Protein AF-0000000085184090 (afdb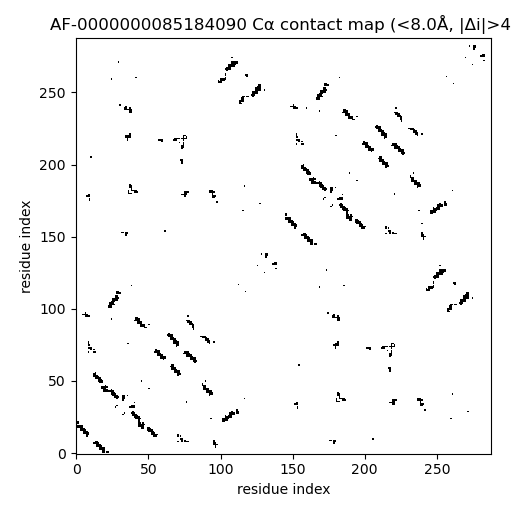_homodimer)

Radius of gyration: 18.6 Å; Cα contacts (8 Å, |Δi|>4): 751; chains: 2; bounding box: 69×52×42 Å

Foldseek 3Di:
DQDKFWFAFPVRQKIKIFGFPDLAWEWEQDPVQCVLQVAIQIWTKGDFPGIDMGGQKDWDCPDPFKIWIAHPPPSHTAWIATPPPVDRITTGRPVRGDDSVHYHDYYPPPVNHDPVRPPDDDDDDDDPCRVCVVVPNHPPPVPD/DQDKFWFAFPVRQKIKIFGFPDLAWEWEQDPVQCVLQVAIQIWTKGDFPGIDMGGQKDWDCPDPFKIWIAHPPPSHTAWIATPPPVDRIITGRPVRGDDSVHYHDYYPPPVNHDPVRPPDDDDDDDDPCRVCVVVPNHPPPVPD

Structure (mmCIF, N/CA/C/O backbone):
data_AF-0000000085184090-model_v1
#
loop_
_entity.id
_entity.type
_entity.pdbx_description
1 polymer 'GFA family protein'
#
loop_
_atom_site.group_PDB
_atom_site.id
_atom_site.type_symbol
_atom_site.label_atom_id
_atom_site.label_alt_id
_atom_site.label_comp_id
_atom_site.label_asym_id
_atom_site.label_entity_id
_atom_site.label_seq_id
_atom_site.pdbx_PDB_ins_code
_atom_site.Cartn_x
_atom_site.Cartn_y
_atom_site.Cartn_z
_atom_site.occupancy
_atom_site.B_iso_or_equiv
_atom_site.auth_seq_id
_atom_site.auth_comp_id
_atom_site.auth_asym_id
_atom_site.auth_atom_id
_atom_site.pdbx_PDB_model_num
ATOM 1 N N . MET A 1 1 ? -14.656 -24.453 -3.996 1 52.81 1 MET A N 1
ATOM 2 C CA . MET A 1 1 ? -13.914 -23.719 -5.012 1 52.81 1 MET A CA 1
ATOM 3 C C . MET A 1 1 ? -14.078 -22.219 -4.824 1 52.81 1 MET A C 1
ATOM 5 O O . MET A 1 1 ? -15.172 -21.734 -4.52 1 52.81 1 MET A O 1
ATOM 9 N N . THR A 1 2 ? -12.992 -21.469 -4.535 1 69.31 2 THR A N 1
ATOM 10 C CA . THR A 1 2 ? -13.18 -20.047 -4.301 1 69.31 2 THR A CA 1
ATOM 11 C C . THR A 1 2 ? -13.695 -19.344 -5.559 1 69.31 2 THR A C 1
ATOM 13 O O . THR A 1 2 ? -13.203 -19.609 -6.66 1 69.31 2 THR A O 1
ATOM 16 N N . GLY A 1 3 ? -14.859 -18.75 -5.551 1 88.75 3 GLY A N 1
ATOM 17 C CA . GLY A 1 3 ? -15.445 -18.047 -6.68 1 88.75 3 GLY A CA 1
ATOM 18 C C . GLY A 1 3 ? -14.562 -16.922 -7.199 1 88.75 3 GLY A C 1
ATOM 19 O O . GLY A 1 3 ? -13.586 -16.547 -6.547 1 88.75 3 GLY A O 1
ATOM 20 N N . ALA A 1 4 ? -14.891 -16.562 -8.406 1 96.69 4 ALA A N 1
ATOM 21 C CA . ALA A 1 4 ? -14.148 -15.469 -9.047 1 96.69 4 ALA A CA 1
ATOM 22 C C . ALA A 1 4 ? -14.25 -14.188 -8.227 1 96.69 4 ALA A C 1
ATOM 24 O O . ALA A 1 4 ? -15.273 -13.93 -7.594 1 96.69 4 ALA A O 1
ATOM 25 N N . LEU A 1 5 ? -13.18 -13.469 -8.164 1 98.31 5 LEU A N 1
ATOM 26 C CA . LEU A 1 5 ? -13.133 -12.141 -7.562 1 98.31 5 LEU A CA 1
ATOM 27 C C . LEU A 1 5 ? -13.148 -11.055 -8.641 1 98.31 5 LEU A C 1
ATOM 29 O O . LEU A 1 5 ? -12.516 -11.203 -9.688 1 98.31 5 LEU A O 1
ATOM 33 N N . ASN A 1 6 ? -13.875 -10.023 -8.398 1 98.62 6 ASN A N 1
ATOM 34 C CA . ASN A 1 6 ? -13.891 -8.812 -9.203 1 98.62 6 ASN A CA 1
ATOM 35 C C . ASN A 1 6 ? -13.406 -7.602 -8.414 1 98.62 6 ASN A C 1
ATOM 37 O O . ASN A 1 6 ? -13.844 -7.383 -7.281 1 98.62 6 ASN A O 1
ATOM 41 N N . GLY A 1 7 ? -12.477 -6.926 -8.977 1 98.75 7 GLY A N 1
ATOM 42 C CA . GLY A 1 7 ? -11.914 -5.766 -8.297 1 98.75 7 GLY A CA 1
ATOM 43 C C . GLY A 1 7 ? -11.602 -4.617 -9.242 1 98.75 7 GLY A C 1
ATOM 44 O O . GLY A 1 7 ? -11.898 -4.691 -10.438 1 98.75 7 GLY A O 1
ATOM 45 N N . GLN A 1 8 ? -11.148 -3.51 -8.703 1 98.88 8 GLN A N 1
ATOM 46 C CA . GLN A 1 8 ? -10.781 -2.332 -9.484 1 98.88 8 GLN A CA 1
ATOM 47 C C . GLN A 1 8 ? -9.758 -1.479 -8.734 1 98.88 8 GLN A C 1
ATOM 49 O O . GLN A 1 8 ? -9.656 -1.56 -7.508 1 98.88 8 GLN A O 1
ATOM 54 N N . CYS A 1 9 ? -9.031 -0.656 -9.523 1 98.88 9 CYS A N 1
ATOM 55 C CA . CYS A 1 9 ? -8.117 0.304 -8.914 1 98.88 9 CYS A CA 1
ATOM 56 C C . CYS A 1 9 ? -8.883 1.444 -8.258 1 98.88 9 CYS A C 1
ATOM 58 O O . CYS A 1 9 ? -10.109 1.443 -8.234 1 98.88 9 CYS A O 1
ATOM 60 N N . MET A 1 10 ? -8.195 2.375 -7.676 1 98.75 10 MET A N 1
ATOM 61 C CA . MET A 1 10 ? -8.812 3.439 -6.891 1 98.75 10 MET A CA 1
ATOM 62 C C . MET A 1 10 ? -9.68 4.332 -7.777 1 98.75 10 MET A C 1
ATOM 64 O O . MET A 1 10 ? -10.805 4.676 -7.406 1 98.75 10 MET A O 1
ATOM 68 N N . CYS A 1 11 ? -9.203 4.684 -8.938 1 98.62 11 CYS A N 1
ATOM 69 C CA . CYS A 1 11 ? -9.906 5.633 -9.789 1 98.62 11 CYS A CA 1
ATOM 70 C C . CYS A 1 11 ? -10.945 4.918 -10.656 1 98.62 11 CYS A C 1
ATOM 72 O O . CYS A 1 11 ? -11.758 5.566 -11.312 1 98.62 11 CYS A O 1
ATOM 74 N N . GLY A 1 12 ? -10.867 3.658 -10.711 1 98.69 12 GLY A N 1
ATOM 75 C CA . GLY A 1 12 ? -11.852 2.881 -11.445 1 98.69 12 GLY A CA 1
ATOM 76 C C . GLY A 1 12 ? -11.453 2.621 -12.891 1 98.69 12 GLY A C 1
ATOM 77 O O . GLY A 1 12 ? -12.125 1.865 -13.594 1 98.69 12 GLY A O 1
ATOM 78 N N . ALA A 1 13 ? -10.383 3.127 -13.383 1 98.81 13 ALA A N 1
ATOM 79 C CA . ALA A 1 13 ? -9.984 3.01 -14.781 1 98.81 13 ALA A CA 1
ATOM 80 C C . ALA A 1 13 ? -9.531 1.588 -15.109 1 98.81 13 ALA A C 1
ATOM 82 O O . ALA A 1 13 ? -9.641 1.143 -16.25 1 98.81 13 ALA A O 1
ATOM 83 N N . VAL A 1 14 ? -9 0.866 -14.148 1 98.94 14 VAL A N 1
ATOM 84 C CA . VAL A 1 14 ? -8.602 -0.523 -14.344 1 98.94 14 VAL A CA 1
ATOM 85 C C . VAL A 1 14 ? -9.539 -1.445 -13.562 1 98.94 14 VAL A C 1
ATOM 87 O O . VAL A 1 14 ? -9.781 -1.236 -12.375 1 98.94 14 VAL A O 1
ATOM 90 N N . THR A 1 15 ? -10.062 -2.396 -14.219 1 98.88 15 THR A N 1
ATOM 91 C CA . THR A 1 15 ? -10.82 -3.475 -13.594 1 98.88 15 THR A CA 1
ATOM 92 C C . THR A 1 15 ? -10.078 -4.801 -13.727 1 98.88 15 THR A C 1
ATOM 94 O O . THR A 1 15 ? -9.359 -5.023 -14.703 1 98.88 15 THR A O 1
ATOM 97 N N . VAL A 1 16 ? -10.242 -5.672 -12.695 1 98.88 16 VAL A N 1
ATOM 98 C CA . VAL A 1 16 ? -9.562 -6.965 -12.672 1 98.88 16 VAL A CA 1
ATOM 99 C C . VAL A 1 16 ? -10.547 -8.062 -12.281 1 98.88 16 VAL A C 1
ATOM 101 O O . VAL A 1 16 ? -11.383 -7.863 -11.398 1 98.88 16 VAL A O 1
ATOM 104 N N . THR A 1 17 ? -10.406 -9.18 -12.906 1 98.81 17 THR A N 1
ATOM 105 C CA . THR A 1 17 ? -11.094 -10.406 -12.508 1 98.81 17 THR A CA 1
ATOM 106 C C . THR A 1 17 ? -10.117 -11.57 -12.414 1 98.81 17 THR A C 1
ATOM 108 O O . THR A 1 17 ? -9.211 -11.695 -13.234 1 98.81 17 THR A O 1
ATOM 111 N N . MET A 1 18 ? -10.398 -12.43 -11.406 1 98.75 18 MET A N 1
ATOM 112 C CA . MET A 1 18 ? -9.539 -13.602 -11.258 1 98.75 18 MET A CA 1
ATOM 113 C C . MET A 1 18 ? -10.211 -14.656 -10.391 1 98.75 18 MET A C 1
ATOM 115 O O . MET A 1 18 ? -11.172 -14.359 -9.672 1 98.75 18 MET A O 1
ATOM 119 N N . VAL A 1 19 ? -9.688 -15.883 -10.531 1 98.69 19 VAL A N 1
ATOM 120 C CA . VAL A 1 19 ? -9.945 -16.922 -9.547 1 98.69 19 VAL A CA 1
ATOM 121 C C . VAL A 1 19 ? -8.734 -17.094 -8.633 1 98.69 19 VAL A C 1
ATOM 123 O O . VAL A 1 19 ? -7.609 -17.266 -9.109 1 98.69 19 VAL A O 1
ATOM 126 N N . PRO A 1 20 ? -9 -16.938 -7.316 1 98.62 20 PRO A N 1
ATOM 127 C CA . PRO A 1 20 ? -7.863 -17.156 -6.422 1 98.62 20 PRO A CA 1
ATOM 128 C C . PRO A 1 20 ? -7.344 -18.594 -6.473 1 98.62 20 PRO A C 1
ATOM 130 O O . PRO A 1 20 ? -8.133 -19.547 -6.559 1 98.62 20 PRO A O 1
ATOM 133 N N . ALA A 1 21 ? -5.996 -18.797 -6.477 1 98.38 21 ALA A N 1
ATOM 134 C CA . ALA A 1 21 ? -5.418 -20.125 -6.383 1 98.38 21 ALA A CA 1
ATOM 135 C C . ALA A 1 21 ? -5.793 -20.797 -5.062 1 98.38 21 ALA A C 1
ATOM 137 O O . ALA A 1 21 ? -6.07 -22 -5.02 1 98.38 21 ALA A O 1
ATOM 138 N N . LYS A 1 22 ? -5.75 -20.094 -3.979 1 97.81 22 LYS A N 1
ATOM 139 C CA . LYS A 1 22 ? -6.184 -20.438 -2.629 1 97.81 22 LYS A CA 1
ATOM 140 C C . LYS A 1 22 ? -6.863 -19.266 -1.943 1 97.81 22 LYS A C 1
ATOM 142 O O . LYS A 1 22 ? -6.598 -18.109 -2.281 1 97.81 22 LYS A O 1
ATOM 147 N N . PRO A 1 23 ? -7.754 -19.484 -1.021 1 97.5 23 PRO A N 1
ATOM 148 C CA . PRO A 1 23 ? -8.391 -18.406 -0.273 1 97.5 23 PRO A CA 1
ATOM 149 C C . PRO A 1 23 ? -7.512 -17.859 0.845 1 97.5 23 PRO A C 1
ATOM 151 O O . PRO A 1 23 ? -7.828 -18.016 2.025 1 97.5 23 PRO A O 1
ATOM 154 N N . GLU A 1 24 ? -6.43 -17.188 0.494 1 97.56 24 GLU A N 1
ATOM 155 C CA . GLU A 1 24 ? -5.465 -16.703 1.475 1 97.56 24 GLU A CA 1
ATOM 156 C C . GLU A 1 24 ? -4.805 -15.414 1 1 97.56 24 GLU A C 1
ATOM 158 O O . GLU A 1 24 ? -4.777 -15.125 -0.199 1 97.56 24 GLU A O 1
ATOM 163 N N . ILE A 1 25 ? -4.324 -14.695 1.957 1 98.38 25 ILE A N 1
ATOM 164 C CA . ILE A 1 25 ? -3.533 -13.492 1.736 1 98.38 25 ILE A CA 1
ATOM 165 C C . ILE A 1 25 ? -2.102 -13.719 2.219 1 98.38 25 ILE A C 1
ATOM 167 O O . ILE A 1 25 ? -1.881 -14.383 3.234 1 98.38 25 ILE A O 1
ATOM 171 N N . HIS A 1 26 ? -1.169 -13.242 1.461 1 98.62 26 HIS A N 1
ATOM 172 C CA . HIS A 1 26 ? 0.237 -13.195 1.844 1 98.62 26 HIS A CA 1
ATOM 173 C C . HIS A 1 26 ? 0.729 -11.75 1.944 1 98.62 26 HIS A C 1
ATOM 175 O O . HIS A 1 26 ? 0.163 -10.852 1.317 1 98.62 26 HIS A O 1
ATOM 181 N N . ALA A 1 27 ? 1.78 -11.57 2.779 1 98.75 27 ALA A N 1
ATOM 182 C CA . ALA A 1 27 ? 2.383 -10.25 2.902 1 98.75 27 ALA A CA 1
ATOM 183 C C . ALA A 1 27 ? 3.896 -10.312 2.721 1 98.75 27 ALA A C 1
ATOM 185 O O . ALA A 1 27 ? 4.551 -11.219 3.244 1 98.75 27 ALA A O 1
ATOM 186 N N . CYS A 1 28 ? 4.418 -9.445 2.016 1 98.75 28 CYS A N 1
ATOM 187 C CA . CYS A 1 28 ? 5.859 -9.289 1.863 1 98.75 28 CYS A CA 1
ATOM 188 C C . CYS A 1 28 ? 6.324 -7.949 2.428 1 98.75 28 CYS A C 1
ATOM 190 O O . CYS A 1 28 ? 5.801 -6.898 2.051 1 98.75 28 CYS A O 1
ATOM 192 N N . HIS A 1 29 ? 7.332 -7.902 3.273 1 98.62 29 HIS A N 1
ATOM 193 C CA . HIS A 1 29 ? 7.801 -6.703 3.961 1 98.62 29 HIS A CA 1
ATOM 194 C C . HIS A 1 29 ? 9.148 -6.25 3.418 1 98.62 29 HIS A C 1
ATOM 196 O O . HIS A 1 29 ? 9.812 -5.402 4.02 1 98.62 29 HIS A O 1
ATOM 202 N N . CYS A 1 30 ? 9.633 -6.75 2.324 1 98.31 30 CYS A N 1
ATOM 203 C CA . CYS A 1 30 ? 10.93 -6.32 1.807 1 98.31 30 CYS A CA 1
ATOM 204 C C . CYS A 1 30 ? 10.898 -4.844 1.426 1 98.31 30 CYS A C 1
ATOM 206 O O . CYS A 1 30 ? 9.828 -4.254 1.302 1 98.31 30 CYS A O 1
ATOM 208 N N . SER A 1 31 ? 12.031 -4.262 1.239 1 97.56 31 SER A N 1
ATOM 209 C CA . SER A 1 31 ? 12.125 -2.826 0.996 1 97.56 31 SER A CA 1
ATOM 210 C C . SER A 1 31 ? 11.453 -2.445 -0.319 1 97.56 31 SER A C 1
ATOM 212 O O . SER A 1 31 ? 10.836 -1.381 -0.423 1 97.56 31 SER A O 1
ATOM 214 N N . MET A 1 32 ? 11.562 -3.24 -1.329 1 98.19 32 MET A N 1
ATOM 215 C CA . MET A 1 32 ? 10.953 -2.934 -2.619 1 98.19 32 MET A CA 1
ATOM 216 C C . MET A 1 32 ? 9.43 -2.881 -2.502 1 98.19 32 MET A C 1
ATOM 218 O O . MET A 1 32 ? 8.797 -1.945 -2.996 1 98.19 32 MET A O 1
ATOM 222 N N . CYS A 1 33 ? 8.867 -3.844 -1.801 1 98.69 33 CYS A N 1
ATOM 223 C CA . CYS A 1 33 ? 7.414 -3.877 -1.644 1 98.69 33 CYS A CA 1
ATOM 224 C C . CYS A 1 33 ? 6.934 -2.721 -0.776 1 98.69 33 CYS A C 1
ATOM 226 O O . CYS A 1 33 ? 5.871 -2.15 -1.029 1 98.69 33 CYS A O 1
ATOM 228 N N . ARG A 1 34 ? 7.723 -2.404 0.238 1 98.56 34 ARG A N 1
ATOM 229 C CA . ARG A 1 34 ? 7.344 -1.272 1.08 1 98.56 34 ARG A CA 1
ATOM 230 C C . ARG A 1 34 ? 7.32 0.024 0.278 1 98.56 34 ARG A C 1
ATOM 232 O O . ARG A 1 34 ? 6.383 0.815 0.392 1 98.56 34 ARG A O 1
ATOM 239 N N . ARG A 1 35 ? 8.297 0.194 -0.568 1 98.69 35 A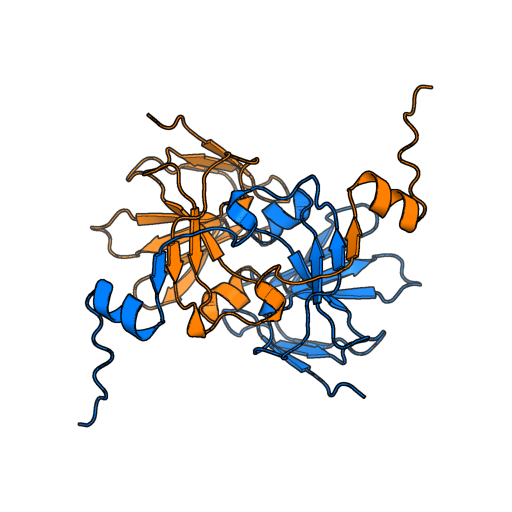RG A N 1
ATOM 240 C CA . ARG A 1 35 ? 8.336 1.405 -1.38 1 98.69 35 ARG A CA 1
ATOM 241 C C . ARG A 1 35 ? 7.25 1.384 -2.449 1 98.69 35 ARG A C 1
ATOM 243 O O . ARG A 1 35 ? 6.664 2.42 -2.768 1 98.69 35 ARG A O 1
ATOM 250 N N . TRP A 1 36 ? 6.934 0.247 -2.984 1 98.81 36 TRP A N 1
ATOM 251 C CA . TRP A 1 36 ? 5.977 0.105 -4.078 1 98.81 36 TRP A CA 1
ATOM 252 C C . TRP A 1 36 ? 4.551 0.331 -3.584 1 98.81 36 TRP A C 1
ATOM 254 O O . TRP A 1 36 ? 3.736 0.942 -4.277 1 98.81 36 TRP A O 1
ATOM 264 N N . THR A 1 37 ? 4.254 -0.1 -2.355 1 98.75 37 THR A N 1
ATOM 265 C CA . THR A 1 37 ? 2.861 -0.088 -1.917 1 98.75 37 THR A CA 1
ATOM 266 C C . THR A 1 37 ? 2.678 0.858 -0.734 1 98.75 37 THR A C 1
ATOM 268 O O . THR A 1 37 ? 1.551 1.095 -0.292 1 98.75 37 THR A O 1
ATOM 271 N N . GLY A 1 38 ? 3.773 1.38 -0.218 1 98.25 38 GLY A N 1
ATOM 272 C CA . GLY A 1 38 ? 3.697 2.303 0.902 1 98.25 38 GLY A CA 1
ATOM 273 C C . GLY A 1 38 ? 3.76 1.612 2.252 1 98.25 38 GLY A C 1
ATOM 274 O O . GLY A 1 38 ? 3.91 2.268 3.285 1 98.25 38 GLY A O 1
ATOM 275 N N . SER A 1 39 ? 3.65 0.387 2.271 1 97.5 39 SER A N 1
ATOM 276 C CA . SER A 1 39 ? 3.748 -0.465 3.451 1 97.5 39 SER A CA 1
ATOM 277 C C . SER A 1 39 ? 4.18 -1.879 3.078 1 97.5 39 SER A C 1
ATOM 279 O O . SER A 1 39 ? 5.234 -2.07 2.467 1 97.5 39 SER A O 1
ATOM 281 N N . ALA A 1 40 ? 3.445 -2.932 3.367 1 98.06 40 ALA A N 1
ATOM 282 C CA . ALA A 1 40 ? 3.676 -4.293 2.885 1 98.06 40 ALA A CA 1
ATOM 283 C C . ALA A 1 40 ? 2.807 -4.598 1.668 1 98.06 40 ALA A C 1
ATOM 285 O O . ALA A 1 40 ? 1.743 -3.998 1.491 1 98.06 40 ALA A O 1
ATOM 286 N N . PHE A 1 41 ? 3.379 -5.445 0.834 1 98.81 41 PHE A N 1
ATOM 287 C CA . PHE A 1 41 ? 2.551 -5.914 -0.271 1 98.81 41 PHE A CA 1
ATOM 288 C C . PHE A 1 41 ? 1.666 -7.074 0.169 1 98.81 41 PHE A C 1
ATOM 290 O O . PHE A 1 41 ? 2.152 -8.188 0.382 1 98.81 41 PHE A O 1
ATOM 297 N N . LEU A 1 42 ? 0.405 -6.793 0.383 1 98.88 42 LEU A N 1
ATOM 298 C CA . LEU A 1 42 ? -0.604 -7.816 0.641 1 98.88 42 LEU A CA 1
ATOM 299 C C . LEU A 1 42 ? -1.232 -8.305 -0.661 1 98.88 42 LEU A C 1
ATOM 301 O O . LEU A 1 42 ? -1.754 -7.5 -1.439 1 98.88 42 LEU A O 1
ATOM 305 N N . GLU A 1 43 ? -1.201 -9.586 -0.829 1 98.81 43 GLU A N 1
ATOM 306 C CA . GLU A 1 43 ? -1.56 -10.07 -2.158 1 98.81 43 GLU A CA 1
ATOM 307 C C . GLU A 1 43 ? -2.359 -11.367 -2.072 1 98.81 43 GLU A C 1
ATOM 309 O O . GLU A 1 43 ? -2.373 -12.031 -1.032 1 98.81 43 GLU A O 1
ATOM 314 N N . ILE A 1 44 ? -3.104 -11.672 -3.102 1 98.75 44 ILE A N 1
ATOM 315 C CA . ILE A 1 44 ? -3.795 -12.922 -3.381 1 98.75 44 ILE A CA 1
ATOM 316 C C . ILE A 1 44 ? -3.256 -13.531 -4.672 1 98.75 44 ILE A C 1
ATOM 318 O O . ILE A 1 44 ? -3.256 -12.883 -5.723 1 98.75 44 ILE A O 1
ATOM 322 N N . ASP A 1 45 ? -2.811 -14.758 -4.629 1 98.75 45 ASP A N 1
ATOM 323 C CA . ASP A 1 45 ? -2.332 -15.422 -5.836 1 98.75 45 ASP A CA 1
ATOM 324 C C . ASP A 1 45 ? -3.49 -15.781 -6.762 1 98.75 45 ASP A C 1
ATOM 326 O O . ASP A 1 45 ? -4.473 -16.391 -6.328 1 98.75 45 ASP A O 1
ATOM 330 N N . ALA A 1 46 ? -3.334 -15.445 -7.988 1 98.75 46 ALA A N 1
ATOM 331 C CA . ALA A 1 46 ? -4.312 -15.867 -8.984 1 98.75 46 ALA A CA 1
ATOM 332 C C . ALA A 1 46 ? -4.039 -17.297 -9.461 1 98.75 46 ALA A C 1
ATOM 334 O O . ALA A 1 46 ? -2.883 -17.672 -9.648 1 98.75 46 ALA A O 1
ATOM 335 N N . ALA A 1 47 ? -5.109 -17.984 -9.609 1 98.5 47 ALA A N 1
ATOM 336 C CA . ALA A 1 47 ? -4.945 -19.25 -10.336 1 98.5 47 ALA A CA 1
ATOM 337 C C . ALA A 1 47 ? -4.426 -19 -11.75 1 98.5 47 ALA A C 1
ATOM 339 O O . ALA A 1 47 ? -4.859 -18.062 -12.422 1 98.5 47 ALA A O 1
ATOM 340 N N . PRO A 1 48 ? -3.443 -19.891 -12.211 1 98 48 PRO A N 1
ATOM 341 C CA . PRO A 1 48 ? -2.863 -19.656 -13.531 1 98 48 PRO A CA 1
ATOM 342 C C . PRO A 1 48 ? -3.92 -19.547 -14.633 1 98 48 PRO A C 1
ATOM 344 O O . PRO A 1 48 ? -4.855 -20.344 -14.672 1 98 48 PRO A O 1
ATOM 347 N N . GLY A 1 49 ? -3.83 -18.469 -15.438 1 97.31 49 GLY A N 1
ATOM 348 C CA . GLY A 1 49 ? -4.664 -18.312 -16.609 1 97.31 49 GLY A CA 1
ATOM 349 C C . GLY A 1 49 ? -5.98 -17.609 -16.312 1 97.31 49 GLY A C 1
ATOM 350 O O . GLY A 1 49 ? -6.805 -17.422 -17.219 1 97.31 49 GLY A O 1
ATOM 351 N N . THR A 1 50 ? -6.184 -17.125 -15.102 1 98.5 50 THR A N 1
ATOM 352 C CA . THR A 1 50 ? -7.512 -16.641 -14.75 1 98.5 50 THR A CA 1
ATOM 353 C C . THR A 1 50 ? -7.531 -15.125 -14.664 1 98.5 50 THR A C 1
ATOM 355 O O . THR A 1 50 ? -8.594 -14.508 -14.695 1 98.5 50 THR A O 1
ATOM 358 N N . LEU A 1 51 ? -6.414 -14.508 -14.5 1 98.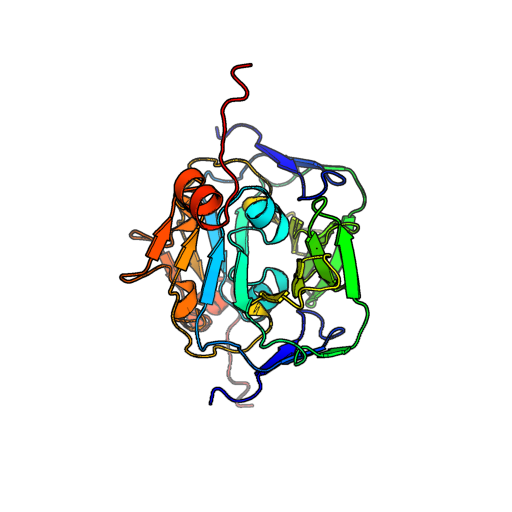69 51 LEU A N 1
ATOM 359 C CA . LEU A 1 51 ? -6.379 -13.062 -14.32 1 98.69 51 LEU A CA 1
ATOM 360 C C . LEU A 1 51 ? -6.707 -12.352 -15.625 1 98.69 51 LEU A C 1
ATOM 362 O O . LEU A 1 51 ? -6.078 -12.609 -16.656 1 98.69 51 LEU A O 1
ATOM 366 N N . LYS A 1 52 ? -7.711 -11.531 -15.57 1 98.69 52 LYS A N 1
ATOM 367 C CA . LYS A 1 52 ? -8.078 -10.609 -16.641 1 98.69 52 LYS A CA 1
ATOM 368 C C . LYS A 1 52 ? -8.125 -9.172 -16.141 1 98.69 52 LYS A C 1
ATOM 370 O O . LYS A 1 52 ? -8.594 -8.906 -15.031 1 98.69 52 LYS A O 1
ATOM 375 N N . ALA A 1 53 ? -7.605 -8.32 -16.969 1 98.75 53 ALA A N 1
ATOM 376 C CA . ALA A 1 53 ? -7.621 -6.902 -16.609 1 98.75 53 ALA A CA 1
ATOM 377 C C . ALA A 1 53 ? -7.961 -6.031 -17.812 1 98.75 53 ALA A C 1
ATOM 379 O O . ALA A 1 53 ? -7.613 -6.367 -18.938 1 98.75 53 ALA A O 1
ATOM 380 N N . ASP A 1 54 ? -8.656 -4.938 -17.547 1 98.81 54 ASP A N 1
ATOM 381 C CA . ASP A 1 54 ? -8.977 -3.93 -18.547 1 98.81 54 ASP A CA 1
ATOM 382 C C . ASP A 1 54 ? -8.641 -2.525 -18.047 1 98.81 54 ASP A C 1
ATOM 384 O O . ASP A 1 54 ? -8.844 -2.217 -16.875 1 98.81 54 ASP A O 1
ATOM 388 N N . GLY A 1 55 ? -8.141 -1.646 -18.984 1 98.81 55 GLY A N 1
ATOM 389 C CA . GLY A 1 55 ? -7.816 -0.271 -18.641 1 98.81 55 GLY A CA 1
ATOM 390 C C . GLY A 1 55 ? -6.352 0.063 -18.844 1 98.81 55 GLY A C 1
ATOM 391 O O . GLY A 1 55 ? -5.613 -0.709 -19.453 1 98.81 55 GLY A O 1
ATOM 392 N N . PRO A 1 56 ? -5.918 1.266 -18.391 1 98.69 56 PRO A N 1
ATOM 393 C CA . PRO A 1 56 ? -4.543 1.736 -18.562 1 98.69 56 PRO A CA 1
ATOM 394 C C . PRO A 1 56 ? -3.57 1.122 -17.562 1 98.69 56 PRO A C 1
ATOM 396 O O . PRO A 1 56 ? -3.205 1.769 -16.578 1 98.69 56 PRO A O 1
ATOM 399 N N . VAL A 1 57 ? -3.051 -0.046 -17.891 1 98.75 57 VAL A N 1
ATOM 400 C CA . VAL A 1 57 ? -2.098 -0.753 -17.047 1 98.75 57 VAL A CA 1
ATOM 401 C C . VAL A 1 57 ? -0.673 -0.368 -17.438 1 98.75 57 VAL A C 1
ATOM 403 O O . VAL A 1 57 ? -0.297 -0.459 -18.609 1 98.75 57 VAL A O 1
ATOM 406 N N . GLY A 1 58 ? 0.048 0.129 -16.438 1 98.12 58 GLY A N 1
ATOM 407 C CA . GLY A 1 58 ? 1.484 0.287 -16.609 1 98.12 58 GLY A CA 1
ATOM 408 C C . GLY A 1 58 ? 2.283 -0.829 -15.953 1 98.12 58 GLY A C 1
ATOM 409 O O . GLY A 1 58 ? 1.871 -1.385 -14.938 1 98.12 58 GLY A O 1
ATOM 410 N N . SER A 1 59 ? 3.395 -1.112 -16.578 1 97.94 59 SER A N 1
ATOM 411 C CA . SER A 1 59 ? 4.266 -2.154 -16.031 1 97.94 59 SER A CA 1
ATOM 412 C C . SER A 1 59 ? 5.691 -1.644 -15.859 1 97.94 59 SER A C 1
ATOM 414 O O . SER A 1 59 ? 6.195 -0.887 -16.688 1 97.94 59 SER A O 1
ATOM 416 N N . PHE A 1 60 ? 6.27 -2.062 -14.781 1 98.5 60 PHE A N 1
ATOM 417 C CA . PHE A 1 60 ? 7.656 -1.735 -14.477 1 98.5 60 PHE A CA 1
ATOM 418 C C . PHE A 1 60 ? 8.453 -2.996 -14.164 1 98.5 60 PHE A C 1
ATOM 420 O O . PHE A 1 60 ? 8.062 -3.787 -13.297 1 98.5 60 PHE A O 1
ATOM 427 N N . LYS A 1 61 ? 9.602 -3.162 -14.914 1 98.25 61 LYS A N 1
ATOM 428 C CA . LYS A 1 61 ? 10.492 -4.285 -14.633 1 98.25 61 LYS A CA 1
ATOM 429 C C . LYS A 1 61 ? 11.305 -4.043 -13.359 1 98.25 61 LYS A C 1
ATOM 431 O O . LYS A 1 61 ? 12.344 -3.391 -13.398 1 98.25 61 LYS A O 1
ATOM 436 N N . SER A 1 62 ? 10.828 -4.586 -12.281 1 97.75 62 SER A N 1
ATOM 437 C CA . SER A 1 62 ? 11.406 -4.293 -10.977 1 97.75 62 SER A CA 1
ATOM 438 C C . SER A 1 62 ? 12.633 -5.164 -10.703 1 97.75 62 SER A C 1
ATOM 440 O O . SER A 1 62 ? 13.414 -4.871 -9.797 1 97.75 62 SER A O 1
ATOM 442 N N . SER A 1 63 ? 12.781 -6.277 -11.383 1 96.31 63 SER A N 1
ATOM 443 C CA . SER A 1 63 ? 13.938 -7.164 -11.328 1 96.31 63 SER A CA 1
ATOM 444 C C . SER A 1 63 ? 14.133 -7.898 -12.656 1 96.31 63 SER A C 1
ATOM 446 O O . SER A 1 63 ? 13.352 -7.711 -13.594 1 96.31 63 SER A O 1
ATOM 448 N N . ASP A 1 64 ? 15.18 -8.742 -12.703 1 95.44 64 ASP A N 1
ATOM 449 C CA . ASP A 1 64 ? 15.422 -9.523 -13.906 1 95.44 64 ASP A CA 1
ATOM 450 C C . ASP A 1 64 ? 14.328 -10.57 -14.109 1 95.44 64 ASP A C 1
ATOM 452 O O . ASP A 1 64 ? 14.125 -11.062 -15.227 1 95.44 64 ASP A O 1
ATOM 456 N N . TRP A 1 65 ? 13.68 -10.867 -13.055 1 96.25 65 TRP A N 1
ATOM 457 C CA . TRP A 1 65 ? 12.781 -12.016 -13.133 1 96.25 65 TRP A CA 1
ATOM 458 C C . TRP A 1 65 ? 11.328 -11.586 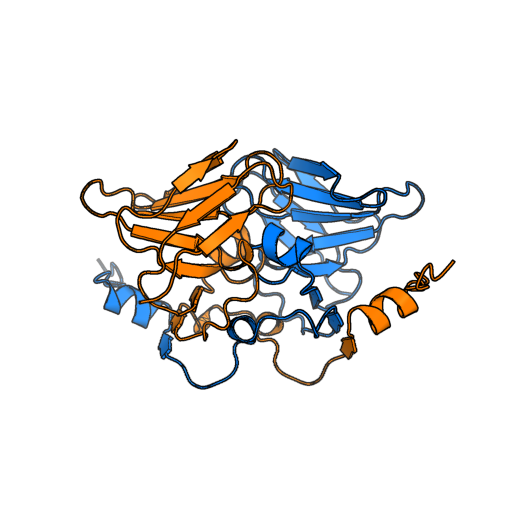-12.992 1 96.25 65 TRP A C 1
ATOM 460 O O . TRP A 1 65 ? 10.414 -12.398 -13.125 1 96.25 65 TRP A O 1
ATOM 470 N N . ALA A 1 66 ? 11.125 -10.25 -12.688 1 98.06 66 ALA A N 1
ATOM 471 C CA . ALA A 1 66 ? 9.742 -9.93 -12.336 1 98.06 66 ALA A CA 1
ATOM 472 C C . ALA A 1 66 ? 9.367 -8.523 -12.812 1 98.06 66 ALA A C 1
ATOM 474 O O . ALA A 1 66 ? 10.242 -7.676 -13.008 1 98.06 66 ALA A O 1
ATOM 475 N N . GLU A 1 67 ? 8.094 -8.344 -12.992 1 98.38 67 GLU A N 1
ATOM 476 C CA . GLU A 1 67 ? 7.469 -7.055 -13.289 1 98.38 67 GLU A CA 1
ATOM 477 C C . GLU A 1 67 ? 6.359 -6.738 -12.289 1 98.38 67 GLU A C 1
ATOM 479 O O . GLU A 1 67 ? 5.758 -7.645 -11.719 1 98.38 67 GLU A O 1
ATOM 484 N N . ARG A 1 68 ? 6.172 -5.492 -12.109 1 98.81 68 ARG A N 1
ATOM 485 C CA . ARG A 1 68 ? 5.094 -4.973 -11.273 1 98.81 68 ARG A CA 1
ATOM 486 C C . ARG A 1 68 ? 4.199 -4.027 -12.062 1 98.81 68 ARG A C 1
ATOM 488 O O . ARG A 1 68 ? 4.688 -3.17 -12.805 1 98.81 68 ARG A O 1
ATOM 495 N N . ALA A 1 69 ? 2.945 -4.242 -11.906 1 98.88 69 ALA A N 1
ATOM 496 C CA . ALA A 1 69 ? 1.972 -3.455 -12.656 1 98.88 69 ALA A CA 1
ATOM 497 C C . ALA A 1 69 ? 1.221 -2.494 -11.742 1 98.88 69 ALA A C 1
ATOM 499 O O . ALA A 1 69 ? 0.94 -2.82 -10.586 1 98.88 69 ALA A O 1
ATOM 500 N N . SER A 1 70 ? 0.914 -1.365 -12.25 1 98.88 70 SER A N 1
ATOM 501 C CA . SER A 1 70 ? 0.117 -0.354 -11.562 1 98.88 70 SER A CA 1
ATOM 502 C C . SER A 1 70 ? -0.833 0.35 -12.523 1 98.88 70 SER A C 1
ATOM 504 O O . SER A 1 70 ? -0.628 0.321 -13.734 1 98.88 70 SER A O 1
ATOM 506 N N . CYS A 1 71 ? -1.887 0.883 -12.008 1 98.88 71 CYS A N 1
ATOM 507 C CA . CYS A 1 71 ? -2.75 1.728 -12.828 1 98.88 71 CYS A CA 1
ATOM 508 C C . CYS A 1 71 ? -1.999 2.959 -13.32 1 98.88 71 CYS A C 1
ATOM 510 O O . CYS A 1 71 ? -1.422 3.699 -12.523 1 98.88 71 CYS A O 1
ATOM 512 N N . GLY A 1 72 ? -2.121 3.178 -14.578 1 98.5 72 GLY A N 1
ATOM 513 C CA . GLY A 1 72 ? -1.417 4.305 -15.172 1 98.5 72 GLY A CA 1
ATOM 514 C C . GLY A 1 72 ? -2.031 5.645 -14.82 1 98.5 72 GLY A C 1
ATOM 515 O O . GLY A 1 72 ? -1.413 6.691 -15.023 1 98.5 72 GLY A O 1
ATOM 516 N N . THR A 1 73 ? -3.209 5.684 -14.203 1 98.38 73 THR A N 1
ATOM 517 C CA . THR A 1 73 ? -3.926 6.914 -13.898 1 98.38 73 THR A CA 1
ATOM 518 C C . THR A 1 73 ? -3.783 7.27 -12.422 1 98.38 73 THR A C 1
ATOM 520 O O . THR A 1 73 ? -3.395 8.391 -12.078 1 98.38 73 THR A O 1
ATOM 523 N N . CYS A 1 74 ? -3.961 6.324 -11.555 1 98.69 74 CYS A N 1
ATOM 524 C CA . CYS A 1 74 ? -4.012 6.672 -10.141 1 98.69 74 CYS A CA 1
ATOM 525 C C . CYS A 1 74 ? -2.854 6.039 -9.383 1 98.69 74 CYS A C 1
ATOM 527 O O . CYS A 1 74 ? -2.648 6.328 -8.203 1 98.69 74 CYS A O 1
ATOM 529 N N . GLY A 1 75 ? -2.164 5.145 -9.977 1 98.75 75 GLY A N 1
ATOM 530 C CA . GLY A 1 75 ? -0.967 4.594 -9.367 1 98.75 75 GLY A CA 1
ATOM 531 C C . GLY A 1 75 ? -1.233 3.346 -8.547 1 98.75 75 GLY A C 1
ATOM 532 O O . GLY A 1 75 ? -0.302 2.715 -8.039 1 98.75 75 GLY A O 1
ATOM 533 N N . SER A 1 76 ? -2.504 2.875 -8.398 1 98.94 76 SER A N 1
ATOM 534 C CA . SER A 1 76 ? -2.807 1.676 -7.621 1 98.94 76 SER A CA 1
ATOM 535 C C . SER A 1 76 ? -1.946 0.498 -8.062 1 98.94 76 SER A C 1
ATOM 537 O O . SER A 1 76 ? -1.825 0.225 -9.258 1 98.94 76 SER A O 1
ATOM 539 N N . PRO A 1 77 ? -1.311 -0.159 -7.059 1 98.94 77 PRO A N 1
ATOM 540 C CA . PRO A 1 77 ? -0.661 -1.418 -7.43 1 98.94 77 PRO A CA 1
ATOM 541 C C . PRO A 1 77 ? -1.655 -2.484 -7.879 1 98.94 77 PRO A C 1
ATOM 543 O O . PRO A 1 77 ? -2.723 -2.631 -7.277 1 98.94 77 PRO A O 1
ATOM 546 N N . LEU A 1 78 ? -1.272 -3.207 -8.922 1 98.94 78 LEU A N 1
ATOM 547 C CA . LEU A 1 78 ? -2.213 -4.18 -9.461 1 98.94 78 LEU A CA 1
ATOM 548 C C . LEU A 1 78 ? -1.728 -5.605 -9.211 1 98.94 78 LEU A C 1
ATOM 550 O O . LEU A 1 78 ? -2.389 -6.375 -8.508 1 98.94 78 LEU A O 1
ATOM 554 N N . TRP A 1 79 ? -0.528 -5.969 -9.773 1 98.94 79 TRP A N 1
ATOM 555 C CA . TRP A 1 79 ? -0.018 -7.316 -9.531 1 98.94 79 TRP A CA 1
ATOM 556 C C . TRP A 1 79 ? 1.491 -7.371 -9.742 1 98.94 79 TRP A C 1
ATOM 558 O O . TRP A 1 79 ? 2.061 -6.52 -10.422 1 98.94 79 TRP A O 1
ATOM 568 N N . TYR A 1 80 ? 2.059 -8.219 -9.055 1 98.88 80 TYR A N 1
ATOM 569 C CA . TYR A 1 80 ? 3.396 -8.742 -9.297 1 98.88 80 TYR A CA 1
ATOM 570 C C . TYR A 1 80 ? 3.338 -9.984 -10.18 1 98.88 80 TYR A C 1
ATOM 572 O O . TYR A 1 80 ? 2.498 -10.867 -9.977 1 98.88 80 TYR A O 1
ATOM 580 N N . ARG A 1 81 ? 4.262 -10.039 -11.172 1 98.38 81 ARG A N 1
ATOM 581 C CA . ARG A 1 81 ? 4.281 -11.25 -11.984 1 98.38 81 ARG A CA 1
ATOM 582 C C . ARG A 1 81 ? 5.715 -11.656 -12.32 1 98.38 81 ARG A C 1
ATOM 584 O O . ARG A 1 81 ? 6.582 -10.805 -12.492 1 98.38 81 ARG A O 1
ATOM 591 N N . LEU A 1 82 ? 5.938 -12.969 -12.438 1 97.69 82 LEU A N 1
ATOM 592 C CA . LEU A 1 82 ? 7.191 -13.492 -12.969 1 97.69 82 LEU A CA 1
ATOM 593 C C . LEU A 1 82 ? 7.242 -13.344 -14.492 1 97.69 82 LEU A C 1
ATOM 595 O O . LEU A 1 82 ? 6.23 -13.523 -15.172 1 97.69 82 LEU A O 1
ATOM 599 N N . THR A 1 83 ? 8.469 -13.031 -15.039 1 96.5 83 THR A N 1
ATOM 600 C CA . THR A 1 83 ? 8.586 -12.742 -16.469 1 96.5 83 THR A CA 1
ATOM 601 C C . THR A 1 83 ? 8.977 -14 -17.234 1 96.5 83 THR A C 1
ATOM 603 O O . THR A 1 83 ? 8.945 -14.008 -18.469 1 96.5 83 THR A O 1
ATOM 606 N N . ASP A 1 84 ? 9.32 -15.07 -16.531 1 96.19 84 ASP A N 1
ATOM 607 C CA . ASP A 1 84 ? 9.523 -16.344 -17.219 1 96.19 84 ASP A CA 1
ATOM 608 C C . ASP A 1 84 ? 8.258 -16.781 -17.953 1 96.19 84 ASP A C 1
ATOM 610 O O . ASP A 1 84 ? 7.223 -17.016 -17.328 1 96.19 84 ASP A O 1
ATOM 614 N N . PRO A 1 85 ? 8.352 -16.875 -19.266 1 94.31 85 PRO A N 1
ATOM 615 C CA . PRO A 1 85 ? 7.16 -17.172 -20.062 1 94.31 85 PRO A CA 1
ATOM 616 C C . PRO A 1 85 ? 6.57 -18.547 -19.75 1 94.31 85 PRO A C 1
ATOM 618 O O . PRO A 1 85 ? 5.418 -18.828 -20.094 1 94.31 85 PRO A O 1
ATOM 621 N N . LYS A 1 86 ? 7.285 -19.391 -19.094 1 96.12 86 LYS A N 1
ATOM 622 C CA . LYS A 1 86 ? 6.816 -20.734 -18.766 1 96.12 86 LYS A CA 1
ATOM 623 C C . LYS A 1 86 ? 6.039 -20.75 -17.453 1 96.12 86 LYS A C 1
ATOM 625 O O . LYS A 1 86 ? 5.422 -21.75 -17.109 1 96.12 86 LYS A O 1
ATOM 630 N N . VAL A 1 87 ? 6.102 -19.734 -16.781 1 95.75 87 VAL A N 1
ATOM 631 C CA . VAL A 1 87 ? 5.473 -19.672 -15.469 1 95.75 87 VAL A CA 1
ATOM 632 C C . VAL A 1 87 ? 4.406 -18.578 -15.453 1 95.75 87 VAL A C 1
ATOM 634 O O . VAL A 1 87 ? 4.707 -17.406 -15.664 1 95.75 87 VAL A O 1
ATOM 637 N N . ASP A 1 88 ? 3.135 -18.984 -15.266 1 96.75 88 ASP A N 1
ATOM 638 C CA . ASP A 1 88 ? 2.062 -18 -15.117 1 96.75 88 ASP A CA 1
ATOM 639 C C . ASP A 1 88 ? 1.766 -17.734 -13.648 1 96.75 88 ASP A C 1
ATOM 641 O O . ASP A 1 88 ? 0.902 -18.375 -13.055 1 96.75 88 ASP A O 1
ATOM 645 N N . PHE A 1 89 ? 2.508 -16.859 -13.109 1 98 89 PHE A N 1
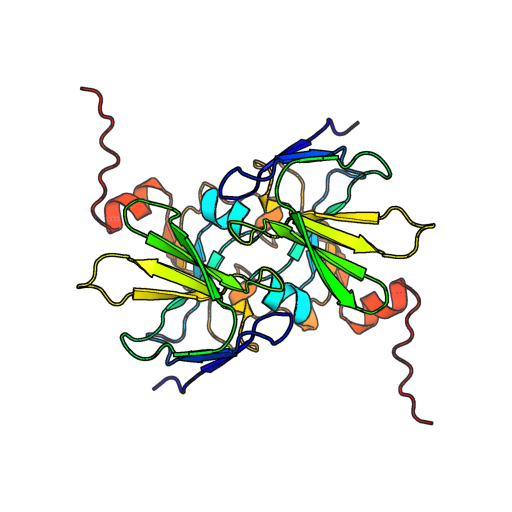ATOM 646 C CA . PHE A 1 89 ? 2.346 -16.484 -11.703 1 98 89 PHE A CA 1
ATOM 647 C C . PHE A 1 89 ? 2.043 -15 -11.562 1 98 89 PHE A C 1
ATOM 649 O O . PHE A 1 89 ? 2.84 -14.156 -11.984 1 98 89 PHE A O 1
ATOM 656 N N . HIS A 1 90 ? 0.859 -14.758 -11.008 1 98.69 90 HIS A N 1
ATOM 657 C CA . HIS A 1 90 ? 0.452 -13.406 -10.648 1 98.69 90 HIS A CA 1
ATOM 658 C C . HIS A 1 90 ? 0.04 -13.32 -9.18 1 98.69 90 HIS A C 1
ATOM 660 O O . HIS A 1 90 ? -0.863 -14.039 -8.742 1 98.69 90 HIS A O 1
ATOM 666 N N . ALA A 1 91 ? 0.731 -12.555 -8.422 1 98.88 91 ALA A N 1
ATOM 667 C CA . ALA A 1 91 ? 0.269 -12.117 -7.105 1 98.88 91 ALA A CA 1
ATOM 668 C C . ALA A 1 91 ? -0.474 -10.789 -7.199 1 98.88 91 ALA A C 1
ATOM 670 O O . ALA A 1 91 ? 0.128 -9.75 -7.492 1 98.88 91 ALA A O 1
ATOM 671 N N . VAL A 1 92 ? -1.759 -10.797 -6.957 1 98.94 92 VAL A N 1
ATOM 672 C CA . VAL A 1 92 ? -2.621 -9.648 -7.203 1 98.94 92 VAL A CA 1
ATOM 673 C C . VAL A 1 92 ? -2.848 -8.883 -5.902 1 98.94 92 VAL A C 1
ATOM 675 O O . VAL A 1 92 ? -3.08 -9.484 -4.852 1 98.94 92 VAL A O 1
ATOM 678 N N . SER A 1 93 ? -2.77 -7.574 -6 1 98.94 93 SER A N 1
ATOM 679 C CA . SER A 1 93 ? -2.957 -6.719 -4.836 1 98.94 93 SER A CA 1
ATOM 680 C C . SER A 1 93 ? -4.297 -6.988 -4.16 1 98.94 93 SER A C 1
ATOM 682 O O . SER A 1 93 ? -5.348 -6.879 -4.789 1 98.94 93 SER A O 1
ATOM 684 N N . ALA A 1 94 ? -4.281 -7.266 -2.92 1 98.88 94 ALA A N 1
ATOM 685 C CA . ALA A 1 94 ? -5.492 -7.625 -2.188 1 98.88 94 ALA A CA 1
ATOM 686 C C . ALA A 1 94 ? -6.441 -6.438 -2.07 1 98.88 94 ALA A C 1
ATOM 688 O O . ALA A 1 94 ? -7.66 -6.609 -2.021 1 98.88 94 ALA A O 1
ATOM 689 N N . GLY A 1 95 ? -5.895 -5.258 -2.066 1 98.75 95 GLY A N 1
ATOM 690 C CA . GLY A 1 95 ? -6.684 -4.055 -1.854 1 98.75 95 GLY A CA 1
ATOM 691 C C . GLY A 1 95 ? -7.613 -3.74 -3.008 1 98.75 95 GLY A C 1
ATOM 692 O O . GLY A 1 95 ? -8.5 -2.895 -2.885 1 98.75 95 GLY A O 1
ATOM 693 N N . LEU A 1 96 ? -7.395 -4.398 -4.125 1 98.88 96 LEU A N 1
ATOM 694 C CA . LEU A 1 96 ? -8.234 -4.145 -5.293 1 98.88 96 LEU A CA 1
ATOM 695 C C . LEU A 1 96 ? -9.648 -4.676 -5.07 1 98.88 96 LEU A C 1
ATOM 697 O O . LEU A 1 96 ? -10.57 -4.312 -5.801 1 98.88 96 LEU A O 1
ATOM 701 N N . PHE A 1 97 ? -9.805 -5.559 -4.078 1 98.56 97 PHE A N 1
ATOM 702 C CA . PHE A 1 97 ? -11.055 -6.281 -3.873 1 98.56 97 PHE A CA 1
ATOM 703 C C . PHE A 1 97 ? -11.734 -5.82 -2.59 1 98.56 97 PHE A C 1
ATOM 705 O O . PHE A 1 97 ? -11.086 -5.297 -1.686 1 98.56 97 PHE A O 1
ATOM 712 N N . GLU A 1 98 ? -13.07 -5.973 -2.6 1 97.06 98 GLU A N 1
ATOM 713 C CA . GLU A 1 98 ? -13.75 -5.883 -1.31 1 97.06 98 GLU A CA 1
ATOM 714 C C . GLU A 1 98 ? -13.258 -6.969 -0.354 1 97.06 98 GLU A C 1
ATOM 716 O O . GLU A 1 98 ? -12.555 -7.895 -0.764 1 97.06 98 GLU A O 1
ATOM 721 N N . ASP A 1 99 ? -13.562 -6.746 0.939 1 96.81 99 ASP A N 1
ATOM 722 C CA . ASP A 1 99 ? -13.125 -7.695 1.957 1 96.81 99 ASP A CA 1
ATOM 723 C C . ASP A 1 99 ? -13.523 -9.125 1.588 1 96.81 99 ASP A C 1
ATOM 725 O O . ASP A 1 99 ? -14.711 -9.461 1.601 1 96.81 99 ASP A O 1
ATOM 729 N N . THR A 1 100 ? -12.594 -10 1.352 1 96.25 100 THR A N 1
ATOM 730 C CA . THR A 1 100 ? -12.812 -11.367 0.894 1 96.25 100 THR A CA 1
ATOM 731 C C . THR A 1 100 ? -13.055 -12.297 2.076 1 96.25 100 THR A C 1
ATOM 733 O O . THR A 1 100 ? -13.523 -13.43 1.9 1 96.25 100 THR A O 1
ATOM 736 N N . GLY A 1 101 ? -12.68 -11.875 3.213 1 96 101 GLY A N 1
ATOM 737 C CA . GLY A 1 101 ? -12.688 -12.75 4.371 1 96 101 GLY A CA 1
ATOM 738 C C . GLY A 1 101 ? -11.5 -13.688 4.422 1 96 101 GLY A C 1
ATOM 739 O O . GLY A 1 101 ? -11.375 -14.492 5.348 1 96 101 GLY A O 1
ATOM 740 N N . PHE A 1 102 ? -10.617 -13.625 3.408 1 96.94 102 PHE A N 1
ATOM 741 C CA . PHE A 1 102 ? -9.438 -14.477 3.396 1 96.94 102 PHE A CA 1
ATOM 742 C C . PHE A 1 102 ? -8.523 -14.156 4.574 1 96.94 102 PHE A C 1
ATOM 744 O O . PHE A 1 102 ? -8.375 -12.992 4.949 1 96.94 102 PHE A O 1
ATOM 751 N N . ALA A 1 103 ? -7.855 -15.156 5.094 1 96.62 103 ALA A N 1
ATOM 752 C CA . ALA A 1 103 ? -6.93 -14.984 6.211 1 96.62 103 ALA A CA 1
ATOM 753 C C . ALA A 1 103 ? -5.512 -14.727 5.711 1 96.62 103 ALA A C 1
ATOM 755 O O . ALA A 1 103 ? -5.129 -15.203 4.641 1 96.62 103 ALA A O 1
ATOM 756 N N . LEU A 1 104 ? -4.738 -13.945 6.496 1 97.94 104 LEU A N 1
ATOM 757 C CA . LEU A 1 104 ? -3.295 -13.883 6.293 1 97.94 104 LEU A CA 1
ATOM 758 C C . LEU A 1 104 ? -2.627 -15.188 6.699 1 97.94 104 LEU A C 1
ATOM 760 O O . LEU A 1 104 ? -2.742 -15.617 7.852 1 97.94 104 LEU A O 1
ATOM 764 N N . THR A 1 105 ? -1.91 -15.797 5.762 1 98.25 105 THR A N 1
ATOM 765 C CA . THR A 1 105 ? -1.381 -17.125 6.09 1 98.25 105 THR A CA 1
ATOM 766 C C . THR A 1 105 ? 0.143 -17.125 6.016 1 98.25 105 THR A C 1
ATOM 768 O O . THR A 1 105 ? 0.789 -18.078 6.469 1 98.25 105 THR A O 1
ATOM 771 N N . LYS A 1 106 ? 0.708 -16.078 5.465 1 98.5 106 LYS A N 1
ATOM 772 C CA . LYS A 1 106 ? 2.158 -16.031 5.297 1 98.5 106 LYS A CA 1
ATOM 773 C C . LYS A 1 106 ? 2.666 -14.594 5.285 1 98.5 106 LYS A C 1
ATOM 775 O O . LYS A 1 106 ? 2.1 -13.734 4.605 1 98.5 106 LYS A O 1
ATOM 780 N N . GLU A 1 107 ? 3.703 -14.312 6.07 1 98.62 107 GLU A N 1
ATOM 781 C CA . GLU A 1 107 ? 4.492 -13.086 6.02 1 98.62 107 GLU A CA 1
ATOM 782 C C . GLU A 1 107 ? 5.961 -13.391 5.73 1 98.62 107 GLU A C 1
ATOM 784 O O . GLU A 1 107 ? 6.602 -14.148 6.461 1 98.62 107 GLU A O 1
ATOM 789 N N . ILE A 1 108 ? 6.402 -12.789 4.684 1 98.69 108 ILE A N 1
ATOM 790 C CA . ILE A 1 108 ? 7.812 -13 4.363 1 98.69 108 ILE A CA 1
ATOM 791 C C . ILE A 1 108 ? 8.586 -11.703 4.598 1 98.69 108 ILE A C 1
ATOM 793 O O . ILE A 1 108 ? 8 -10.625 4.633 1 98.69 108 ILE A O 1
ATOM 797 N N . TYR A 1 109 ? 9.953 -11.828 4.812 1 98.62 109 TYR A N 1
ATOM 798 C CA . TYR A 1 109 ? 10.812 -10.719 5.195 1 98.62 109 TYR A CA 1
ATOM 799 C C . TYR A 1 109 ? 10.359 -10.086 6.504 1 98.62 109 TYR A C 1
ATOM 801 O O . TYR A 1 109 ? 10.336 -8.867 6.641 1 98.62 109 TYR A O 1
ATOM 809 N N . ILE A 1 110 ? 9.977 -10.945 7.406 1 98.31 110 ILE A N 1
ATOM 810 C CA . ILE A 1 110 ? 9.43 -10.5 8.688 1 98.31 110 ILE A CA 1
ATOM 811 C C . ILE A 1 110 ? 10.484 -9.695 9.445 1 98.31 110 ILE A C 1
ATOM 813 O O . ILE A 1 110 ? 10.156 -8.797 10.219 1 98.31 110 ILE A O 1
ATOM 817 N N . ASP A 1 111 ? 11.727 -9.945 9.156 1 97.94 111 ASP A N 1
ATOM 818 C CA . ASP A 1 111 ? 12.844 -9.281 9.812 1 97.94 111 ASP A CA 1
ATOM 819 C C . ASP A 1 111 ? 13.055 -7.875 9.25 1 97.94 111 ASP A C 1
ATOM 821 O O . ASP A 1 111 ? 13.844 -7.098 9.789 1 97.94 111 ASP A O 1
ATOM 825 N N . ARG A 1 112 ? 12.328 -7.512 8.227 1 97.69 112 ARG A N 1
ATOM 826 C CA . ARG A 1 112 ? 12.445 -6.199 7.598 1 97.69 112 ARG A CA 1
ATOM 827 C C . ARG A 1 112 ? 11.188 -5.371 7.832 1 97.69 112 ARG A C 1
ATOM 829 O O . ARG A 1 112 ? 11.07 -4.254 7.324 1 97.69 112 ARG A O 1
ATOM 836 N N . LYS A 1 113 ? 10.234 -5.902 8.609 1 97.81 113 LYS A N 1
ATOM 837 C CA . LYS A 1 113 ? 9 -5.191 8.922 1 97.81 113 LYS A CA 1
ATOM 838 C C . LYS A 1 113 ? 9.25 -4.074 9.93 1 97.81 113 LYS A C 1
ATOM 840 O O . LYS A 1 113 ? 9.633 -4.336 11.078 1 97.81 113 LYS A O 1
ATOM 845 N N . PRO A 1 114 ? 9.039 -2.812 9.508 1 96.88 114 PRO A N 1
ATOM 846 C CA . PRO A 1 114 ? 9.125 -1.76 10.523 1 96.88 114 PRO A CA 1
ATOM 847 C C . PRO A 1 114 ? 8.133 -1.965 11.664 1 96.88 114 PRO A C 1
ATOM 849 O O . PRO A 1 114 ? 7.016 -2.434 11.445 1 96.88 114 PRO A O 1
ATOM 852 N N . SER A 1 115 ? 8.547 -1.566 12.82 1 92.44 115 SER A N 1
ATOM 853 C CA . SER A 1 115 ? 7.695 -1.777 13.984 1 92.44 115 SER A CA 1
ATOM 854 C C . SER A 1 115 ? 6.371 -1.031 13.852 1 92.44 115 SER A C 1
ATOM 856 O O . SER A 1 115 ? 5.324 -1.527 14.273 1 92.44 115 SER A O 1
ATOM 858 N N . GLY A 1 116 ? 6.359 0.087 13.188 1 95.75 116 GLY A N 1
ATOM 859 C CA . GLY A 1 116 ? 5.16 0.89 13.023 1 95.75 116 GLY A CA 1
ATOM 860 C C . GLY A 1 116 ? 4.184 0.301 12.023 1 95.75 116 GLY A C 1
ATOM 861 O O . GLY A 1 116 ? 3.07 0.807 11.859 1 95.75 116 GLY A O 1
ATOM 862 N N . PHE A 1 117 ? 4.613 -0.789 11.375 1 96.19 117 PHE A N 1
ATOM 863 C CA . PHE A 1 117 ? 3.77 -1.42 10.367 1 96.19 117 PHE A CA 1
ATOM 864 C C . PHE A 1 117 ? 3.023 -2.611 10.961 1 96.19 117 PHE A C 1
ATOM 866 O O . PHE A 1 117 ? 2.188 -3.221 10.289 1 96.19 117 PHE A O 1
ATOM 873 N N . ALA A 1 118 ? 3.154 -2.91 12.242 1 93.19 118 ALA A N 1
ATOM 874 C CA . ALA A 1 118 ? 2.727 -4.188 12.812 1 93.19 118 ALA A CA 1
ATOM 875 C C . ALA A 1 118 ? 1.287 -4.109 13.312 1 93.19 118 ALA A C 1
ATOM 877 O O . ALA A 1 118 ? 0.693 -5.125 13.672 1 93.19 118 ALA A O 1
ATOM 878 N N . TYR A 1 119 ? 0.684 -3.008 13.32 1 92.75 119 TYR A N 1
ATOM 879 C CA . TYR A 1 119 ? -0.663 -2.777 13.836 1 92.75 119 TYR A CA 1
ATOM 880 C C . TYR A 1 119 ? -0.797 -3.291 15.266 1 92.75 119 TYR A C 1
ATOM 882 O O . TYR A 1 119 ? -1.878 -3.715 15.68 1 92.75 119 TYR A O 1
ATOM 890 N N . ALA A 1 120 ? 0.312 -3.336 15.898 1 85.5 120 ALA A N 1
ATOM 891 C CA . ALA A 1 120 ? 0.35 -3.867 17.25 1 85.5 120 ALA A CA 1
ATOM 892 C C . ALA A 1 120 ? 0.343 -2.742 18.281 1 85.5 120 ALA A C 1
ATOM 894 O O . ALA A 1 120 ? 0.667 -1.596 17.969 1 85.5 120 ALA A O 1
ATOM 895 N N . GLY A 1 121 ? -0.103 -3.078 19.484 1 86.56 121 GLY A N 1
ATOM 896 C CA . GLY A 1 121 ? -0.05 -2.137 20.594 1 86.56 121 GLY A CA 1
ATOM 897 C C . GLY A 1 121 ? -1.306 -1.297 20.719 1 86.56 121 GLY A C 1
ATOM 898 O O . GLY A 1 121 ? -2.229 -1.422 19.922 1 86.56 121 GLY A O 1
ATOM 899 N N . ASP A 1 122 ? -1.257 -0.49 21.781 1 92.44 122 ASP A N 1
ATOM 900 C CA . ASP A 1 122 ? -2.387 0.394 22.047 1 92.44 122 ASP A CA 1
ATOM 901 C C . ASP A 1 122 ? -2.197 1.749 21.375 1 92.44 122 ASP A C 1
ATOM 903 O O . ASP A 1 122 ? -1.126 2.352 21.469 1 92.44 122 ASP A O 1
ATOM 907 N N . HIS A 1 123 ? -3.117 2.039 20.562 1 96.31 123 HIS A N 1
ATOM 908 C CA . HIS A 1 123 ? -3.154 3.342 19.906 1 96.31 123 HIS A CA 1
ATOM 909 C C . HIS A 1 123 ? -4.582 3.738 19.547 1 96.31 123 HIS A C 1
ATOM 911 O O . HIS A 1 123 ? -5.508 2.941 19.703 1 96.31 123 HIS A O 1
ATOM 917 N N . LEU A 1 124 ? -4.754 4.957 19.219 1 98 124 LEU A N 1
ATOM 918 C CA . LEU A 1 124 ? -6.082 5.469 18.891 1 98 124 LEU A CA 1
ATOM 919 C C . LEU A 1 124 ? -6.664 4.75 17.688 1 98 124 LEU A C 1
ATOM 921 O O . LEU A 1 124 ? -5.992 4.602 16.656 1 98 124 LEU A O 1
ATOM 925 N N . ARG A 1 125 ? -7.879 4.203 17.812 1 98.38 125 ARG A N 1
ATOM 926 C CA . ARG A 1 125 ? -8.656 3.604 16.719 1 98.38 125 ARG A CA 1
ATOM 927 C C . ARG A 1 125 ? -10.016 4.273 16.594 1 98.38 125 ARG A C 1
ATOM 929 O O . ARG A 1 125 ? -10.734 4.434 17.578 1 98.38 125 ARG A O 1
ATOM 936 N N . MET A 1 126 ? -10.305 4.707 15.359 1 98.56 126 MET A N 1
ATOM 937 C CA . MET A 1 126 ? -11.578 5.367 15.102 1 98.56 126 MET A CA 1
ATOM 938 C C . MET A 1 126 ? -12.336 4.676 13.969 1 98.56 126 MET A C 1
ATOM 940 O O . MET A 1 126 ? -11.734 4.289 12.969 1 98.56 126 MET A O 1
ATOM 944 N N . THR A 1 127 ? -13.641 4.504 14.164 1 98.5 127 THR A N 1
ATOM 945 C CA . THR A 1 127 ? -14.5 4.074 13.062 1 98.5 127 THR A CA 1
ATOM 946 C C . THR A 1 127 ? -14.648 5.191 12.031 1 98.5 127 THR A C 1
ATOM 948 O O . THR A 1 127 ? -14.234 6.324 12.273 1 98.5 127 THR A O 1
ATOM 951 N N . GLU A 1 128 ? -15.172 4.797 10.922 1 98 128 GLU A N 1
ATOM 952 C CA . GLU A 1 128 ? -15.469 5.797 9.898 1 98 128 GLU A CA 1
ATOM 953 C C . GLU A 1 128 ? -16.281 6.949 10.484 1 98 128 GLU A C 1
ATOM 955 O O . GLU A 1 128 ? -15.93 8.117 10.312 1 98 128 GLU A O 1
ATOM 960 N N . GLN A 1 129 ? -17.375 6.613 11.211 1 97.31 129 GLN A N 1
ATOM 961 C CA . GLN A 1 129 ? -18.266 7.617 11.789 1 97.31 129 GLN A CA 1
ATOM 962 C C . GLN A 1 129 ? -17.531 8.508 12.781 1 97.31 129 GLN A C 1
ATOM 964 O O . GLN A 1 129 ? -17.703 9.727 12.781 1 97.31 129 GLN A O 1
ATOM 969 N N . GLU A 1 130 ? -16.734 7.867 13.656 1 97.81 130 GLU A N 1
ATOM 970 C CA . GLU A 1 130 ? -15.977 8.617 14.648 1 97.81 130 GLU A CA 1
ATOM 971 C C . GLU A 1 130 ? -14.969 9.555 13.992 1 97.81 130 GLU A C 1
ATOM 973 O O . GLU A 1 130 ? -14.789 10.688 14.43 1 97.81 130 GLU A O 1
ATOM 978 N N . PHE A 1 131 ? -14.336 9.102 12.93 1 97.81 131 PHE A N 1
ATOM 979 C CA . PHE A 1 131 ? -13.352 9.922 12.25 1 97.81 131 PHE A CA 1
ATOM 980 C C . PHE A 1 131 ? -14.016 11.102 11.547 1 97.81 131 PHE A C 1
ATOM 982 O O . PHE A 1 131 ? -13.586 12.242 11.695 1 97.81 131 PHE A O 1
ATOM 989 N N . LEU A 1 132 ? -15.031 10.875 10.711 1 96.25 132 LEU A N 1
ATOM 990 C CA . LEU A 1 132 ? -15.742 11.93 10 1 96.25 132 LEU A CA 1
ATOM 991 C C . LEU A 1 132 ? -16.25 13 10.969 1 96.25 132 LEU A C 1
ATOM 993 O O . LEU A 1 132 ? -16.172 14.195 10.68 1 96.25 132 LEU A O 1
ATOM 997 N N . ALA A 1 133 ? -16.75 12.562 12.172 1 95.62 133 ALA A N 1
ATOM 998 C CA . ALA A 1 133 ? -17.172 13.5 13.203 1 95.62 133 ALA A CA 1
ATOM 999 C C . ALA A 1 133 ? -16 14.344 13.695 1 95.62 133 ALA A C 1
ATOM 1001 O O . ALA A 1 133 ? -16.156 15.547 13.945 1 95.62 133 ALA A O 1
ATOM 1002 N N . SER A 1 134 ? -14.891 13.742 13.883 1 95.38 134 SER A N 1
ATOM 1003 C CA . SER A 1 134 ? -13.719 14.422 14.43 1 95.38 134 SER A CA 1
ATOM 1004 C C . SER A 1 134 ? -13.242 15.539 13.508 1 95.38 134 SER A C 1
ATOM 1006 O O . SER A 1 134 ? -12.594 16.484 13.953 1 95.38 134 SER A O 1
ATOM 1008 N N . ILE A 1 135 ? -13.539 15.477 12.164 1 91.12 135 ILE A N 1
ATOM 1009 C CA . ILE A 1 135 ? -13.078 16.516 11.242 1 91.12 135 ILE A CA 1
ATOM 1010 C C . ILE A 1 135 ? -14.266 17.359 10.789 1 91.12 135 ILE A C 1
ATOM 1012 O O . ILE A 1 135 ? -14.18 18.078 9.789 1 91.12 135 ILE A O 1
ATOM 1016 N N . GLY A 1 136 ? -15.336 17.219 11.375 1 89.69 136 GLY A N 1
ATOM 1017 C CA . GLY A 1 136 ? -16.469 18.109 11.195 1 89.69 136 GLY A CA 1
ATOM 1018 C C . GLY A 1 136 ? -17.422 17.672 10.109 1 89.69 136 GLY A C 1
ATOM 1019 O O . GLY A 1 136 ? -18.172 18.484 9.562 1 89.69 136 GLY A O 1
ATOM 1020 N N . VAL A 1 137 ? -17.266 16.5 9.578 1 80.38 137 VAL A N 1
ATOM 1021 C CA . VAL A 1 137 ? -18.188 15.977 8.586 1 80.38 137 VAL A CA 1
ATOM 1022 C C . VAL A 1 137 ? -19.281 15.156 9.281 1 80.38 137 VAL A C 1
ATOM 1024 O O . VAL A 1 137 ? -18.969 14.281 10.102 1 80.38 137 VAL A O 1
ATOM 1027 N N . ASN A 1 138 ? -20.391 15.742 9.477 1 70.12 138 ASN A N 1
ATOM 1028 C CA . ASN A 1 138 ? -21.5 15.047 10.109 1 70.12 138 ASN A CA 1
ATOM 1029 C C . ASN A 1 138 ? -22.203 14.109 9.125 1 70.12 138 ASN A C 1
ATOM 1031 O O . ASN A 1 138 ? -22.422 14.469 7.965 1 70.12 138 ASN A O 1
ATOM 1035 N N . ALA A 1 139 ? -21.828 12.805 9.258 1 54.53 139 ALA A N 1
ATOM 1036 C CA . ALA A 1 139 ? -22.625 11.852 8.492 1 54.53 139 ALA A CA 1
ATOM 1037 C C . ALA A 1 139 ? -24.125 12.172 8.594 1 54.53 139 ALA A C 1
ATOM 1039 O O . ALA A 1 139 ? -24.781 11.773 9.562 1 54.53 139 ALA A O 1
ATOM 1040 N N . GLU A 1 140 ? -24.609 13.383 8.539 1 45.78 140 GLU A N 1
ATOM 1041 C CA . GLU A 1 140 ? -26.062 13.547 8.586 1 45.78 140 GLU A CA 1
ATOM 1042 C C . GLU A 1 140 ? -26.75 12.68 7.527 1 45.78 140 GLU A C 1
ATOM 1044 O O . GLU A 1 140 ? -26.281 12.609 6.387 1 45.78 140 GLU A O 1
ATOM 1049 N N . GLY A 1 141 ? -27.312 11.516 7.84 1 39.38 141 GLY A N 1
ATOM 1050 C CA . GLY A 1 141 ? -28.469 11.008 7.125 1 39.38 141 GLY A CA 1
ATOM 1051 C C . GLY A 1 141 ? -29.297 12.094 6.473 1 39.38 141 GLY A C 1
ATOM 1052 O O . GLY A 1 141 ? -29.828 12.977 7.16 1 39.38 141 GLY A O 1
ATOM 1053 N N . ASP A 1 142 ? -28.891 12.695 5.34 1 34.22 142 ASP A N 1
ATOM 1054 C CA . ASP A 1 142 ? -29.969 13.391 4.652 1 34.22 142 ASP A CA 1
ATOM 1055 C C . ASP A 1 142 ? -31.281 12.617 4.773 1 34.22 142 ASP A C 1
ATOM 1057 O O . ASP A 1 142 ? -31.5 11.641 4.047 1 34.22 142 ASP A O 1
ATOM 1061 N N . ASN A 1 143 ? -31.656 12.242 5.91 1 31.09 143 ASN A N 1
ATOM 1062 C CA . ASN A 1 143 ? -33.094 12.062 6.02 1 31.09 143 ASN A CA 1
ATOM 1063 C C . ASN A 1 143 ? -33.875 13.328 5.625 1 31.09 143 ASN A C 1
ATOM 1065 O O . ASN A 1 143 ? -34.281 14.102 6.488 1 31.09 143 ASN A O 1
ATOM 1069 N N . GLN A 1 144 ? -33.281 14.344 4.863 1 24.03 144 GLN A N 1
ATOM 1070 C CA . GLN A 1 144 ? -34.375 15.008 4.184 1 24.03 144 GLN A CA 1
ATOM 1071 C C . GLN A 1 144 ? -34.844 14.219 2.957 1 24.03 144 GLN A C 1
ATOM 1073 O O . GLN A 1 144 ? -34 13.719 2.197 1 24.03 144 GLN A O 1
ATOM 1078 N N . MET B 1 1 ? 13.805 17.375 18.188 1 53.31 1 MET B N 1
ATOM 1079 C CA . MET B 1 1 ? 13.281 17.734 16.859 1 53.31 1 MET B CA 1
ATOM 1080 C C . MET B 1 1 ? 13.516 16.594 15.867 1 53.31 1 MET B C 1
ATOM 1082 O O . MET B 1 1 ? 14.578 15.969 15.883 1 53.31 1 MET B O 1
ATOM 1086 N N . THR B 1 2 ? 12.445 15.992 15.32 1 69.88 2 THR B N 1
ATOM 1087 C CA . THR B 1 2 ? 12.695 14.875 14.414 1 69.88 2 THR B CA 1
ATOM 1088 C C . THR B 1 2 ? 13.445 15.344 13.18 1 69.88 2 THR B C 1
ATOM 1090 O O . THR B 1 2 ? 13.125 16.391 12.602 1 69.88 2 THR B O 1
ATOM 1093 N N . GLY B 1 3 ? 14.641 14.875 12.914 1 88.94 3 GLY B N 1
ATOM 1094 C CA . GLY B 1 3 ? 15.445 15.234 11.758 1 88.94 3 GLY B CA 1
ATOM 1095 C C . GLY B 1 3 ? 14.75 14.961 10.438 1 88.94 3 GLY B C 1
ATOM 1096 O O . GLY B 1 3 ? 13.711 14.297 10.406 1 88.94 3 GLY B O 1
ATOM 1097 N N . ALA B 1 4 ? 15.289 15.602 9.453 1 96.62 4 ALA B N 1
ATOM 1098 C CA . ALA B 1 4 ? 14.75 15.43 8.109 1 96.62 4 ALA B CA 1
ATOM 1099 C C . ALA B 1 4 ? 14.812 13.969 7.672 1 96.62 4 ALA B C 1
ATOM 1101 O O . ALA B 1 4 ? 15.734 13.242 8.047 1 96.62 4 ALA B O 1
ATOM 1102 N N . LEU B 1 5 ? 13.812 13.531 6.984 1 98.31 5 LEU B N 1
ATOM 1103 C CA . LEU B 1 5 ? 13.766 12.219 6.355 1 98.31 5 LEU B CA 1
ATOM 1104 C C . LEU B 1 5 ? 14.039 12.328 4.859 1 98.31 5 LEU B C 1
ATOM 1106 O O . LEU B 1 5 ? 13.562 13.258 4.203 1 98.31 5 LEU B O 1
ATOM 1110 N N . ASN B 1 6 ? 14.797 11.422 4.352 1 98.62 6 ASN B N 1
ATOM 1111 C CA . ASN B 1 6 ? 15.031 11.234 2.922 1 98.62 6 ASN B CA 1
ATOM 1112 C C . ASN B 1 6 ? 14.516 9.891 2.434 1 98.62 6 ASN B C 1
ATOM 1114 O O . ASN B 1 6 ? 14.789 8.859 3.053 1 98.62 6 ASN B O 1
ATOM 1118 N N . GLY B 1 7 ? 13.742 9.953 1.415 1 98.75 7 GLY B N 1
ATOM 1119 C CA . GLY B 1 7 ? 13.172 8.727 0.878 1 98.75 7 GLY B CA 1
ATOM 1120 C C . GLY B 1 7 ? 13.102 8.719 -0.637 1 98.75 7 GLY B C 1
ATOM 1121 O O . GLY B 1 7 ? 13.57 9.648 -1.293 1 98.75 7 GLY B O 1
ATOM 1122 N N . GLN B 1 8 ? 12.641 7.625 -1.198 1 98.88 8 GLN B N 1
ATOM 1123 C CA . GLN B 1 8 ? 12.484 7.473 -2.641 1 98.88 8 GLN B CA 1
ATOM 1124 C C . GLN B 1 8 ? 11.43 6.43 -2.975 1 98.88 8 GLN B C 1
ATOM 1126 O O . GLN B 1 8 ? 11.117 5.566 -2.15 1 98.88 8 GLN B O 1
ATOM 1131 N N . CYS B 1 9 ? 10.898 6.543 -4.219 1 98.88 9 CYS B N 1
ATOM 1132 C CA . CYS B 1 9 ? 9.969 5.531 -4.703 1 98.88 9 CYS B CA 1
ATOM 1133 C C . CYS B 1 9 ? 10.695 4.23 -5.027 1 98.88 9 CYS B C 1
ATOM 1135 O O . CYS B 1 9 ? 11.906 4.125 -4.816 1 98.88 9 CYS B O 1
ATOM 1137 N N . MET B 1 10 ? 10 3.238 -5.48 1 98.75 10 MET B N 1
ATOM 1138 C CA . MET B 1 10 ? 10.562 1.907 -5.688 1 98.75 10 MET B CA 1
ATOM 1139 C C . MET B 1 10 ? 11.625 1.929 -6.781 1 98.75 10 MET B C 1
ATOM 1141 O O . MET B 1 10 ? 12.695 1.34 -6.625 1 98.75 10 MET B O 1
ATOM 1145 N N . CYS B 1 11 ? 11.367 2.613 -7.863 1 98.62 11 CYS B N 1
ATOM 1146 C CA . CYS B 1 11 ? 12.273 2.588 -9.008 1 98.62 11 CYS B CA 1
ATOM 1147 C C . CYS B 1 11 ? 13.375 3.629 -8.852 1 98.62 11 CYS B C 1
ATOM 1149 O O . CYS B 1 11 ? 14.336 3.643 -9.617 1 98.62 11 CYS B O 1
ATOM 1151 N N . GLY B 1 12 ? 13.219 4.504 -7.938 1 98.69 12 GLY B N 1
ATOM 1152 C CA . GLY B 1 12 ? 14.242 5.496 -7.66 1 98.69 12 GLY B CA 1
ATOM 1153 C C . GLY B 1 12 ? 14.062 6.781 -8.453 1 98.69 12 GLY B C 1
ATOM 1154 O O . GLY B 1 12 ? 14.781 7.758 -8.227 1 98.69 12 GLY B O 1
ATOM 1155 N N . ALA B 1 13 ? 13.117 6.898 -9.32 1 98.81 13 ALA B N 1
ATOM 1156 C CA . ALA B 1 13 ? 12.945 8.062 -10.188 1 98.81 13 ALA B CA 1
ATOM 1157 C C . ALA B 1 13 ? 12.453 9.266 -9.398 1 98.81 13 ALA B C 1
ATOM 1159 O O . ALA B 1 13 ? 12.703 10.414 -9.773 1 98.81 13 ALA B O 1
ATOM 1160 N N . VAL B 1 14 ? 11.727 9.047 -8.305 1 98.94 14 VAL B N 1
ATOM 1161 C CA . VAL B 1 14 ? 11.266 10.133 -7.445 1 98.94 14 VAL B CA 1
ATOM 1162 C C . VAL B 1 14 ? 11.992 10.07 -6.105 1 98.94 14 VAL B C 1
ATOM 1164 O O . VAL B 1 14 ? 12.047 9.016 -5.465 1 98.94 14 VAL B O 1
ATOM 1167 N N . THR B 1 15 ? 12.547 11.141 -5.723 1 98.88 15 THR B N 1
ATOM 1168 C CA . THR B 1 15 ? 13.109 11.312 -4.387 1 98.88 15 THR B CA 1
ATOM 1169 C C . THR B 1 15 ? 12.305 12.328 -3.586 1 98.88 15 THR B C 1
ATOM 1171 O O . THR B 1 15 ? 11.734 13.266 -4.152 1 98.88 15 THR B O 1
ATOM 1174 N N . VAL B 1 16 ? 12.227 12.102 -2.244 1 98.88 16 VAL B N 1
ATOM 1175 C CA . VAL B 1 16 ? 11.461 12.977 -1.365 1 98.88 16 VAL B CA 1
ATOM 1176 C C . VAL B 1 16 ? 12.289 13.32 -0.127 1 98.88 16 VAL B C 1
ATOM 1178 O O . VAL B 1 16 ? 12.992 12.469 0.411 1 98.88 16 VAL B O 1
ATOM 1181 N N . THR B 1 17 ? 12.164 14.547 0.301 1 98.81 17 THR B N 1
ATOM 1182 C CA . THR B 1 17 ? 12.688 14.984 1.586 1 98.81 17 THR B CA 1
ATOM 1183 C C . THR B 1 17 ? 11.625 15.75 2.373 1 98.81 17 THR B C 1
ATOM 1185 O O . THR B 1 17 ? 10.852 16.516 1.796 1 98.81 17 THR B O 1
ATOM 1188 N N . MET B 1 18 ? 11.672 15.516 3.697 1 98.75 18 MET B N 1
ATOM 1189 C CA . MET B 1 18 ? 10.719 16.219 4.543 1 98.75 18 MET B CA 1
ATOM 1190 C C . MET B 1 18 ? 11.156 16.203 6 1 98.75 18 MET B C 1
ATOM 1192 O O . MET B 1 18 ? 12.008 15.398 6.383 1 98.75 18 MET B O 1
ATOM 1196 N N . VAL B 1 19 ? 10.57 17.156 6.754 1 98.69 19 VAL B N 1
ATOM 1197 C CA . VAL B 1 19 ? 10.586 17.062 8.211 1 98.69 19 VAL B CA 1
ATOM 1198 C C . VAL B 1 19 ? 9.234 16.578 8.711 1 98.69 19 VAL B C 1
ATOM 1200 O O . VAL B 1 19 ? 8.195 17.141 8.375 1 98.69 19 VAL B O 1
ATOM 1203 N N . PRO B 1 20 ? 9.281 15.453 9.477 1 98.62 20 PRO B N 1
ATOM 1204 C CA . PRO B 1 20 ? 8 15.008 10.031 1 98.62 20 PRO B CA 1
ATOM 1205 C C . PRO B 1 20 ? 7.398 16.016 11 1 98.62 20 PRO B C 1
ATOM 1207 O O . PRO B 1 20 ? 8.125 16.641 11.789 1 98.62 20 PRO B O 1
ATOM 1210 N N . ALA B 1 21 ? 6.062 16.25 10.938 1 98.38 21 ALA B N 1
ATOM 1211 C CA . ALA B 1 21 ? 5.383 17.094 11.922 1 98.38 21 ALA B CA 1
ATOM 1212 C C . ALA B 1 21 ? 5.488 16.5 13.32 1 98.38 21 ALA B C 1
ATOM 1214 O O . ALA B 1 21 ? 5.664 17.234 14.297 1 98.38 21 ALA B O 1
ATOM 1215 N N . LYS B 1 22 ? 5.32 15.234 13.461 1 97.75 22 LYS B N 1
ATOM 1216 C CA . LYS B 1 22 ? 5.5 14.406 14.648 1 97.75 22 LYS B CA 1
ATOM 1217 C C . LYS B 1 22 ? 6.148 13.07 14.297 1 97.75 22 LYS B C 1
ATOM 1219 O O . LYS B 1 22 ? 6.031 12.602 13.164 1 97.75 22 LYS B O 1
ATOM 1224 N N . PRO B 1 23 ? 6.859 12.461 15.203 1 97.44 23 PRO B N 1
ATOM 1225 C CA . PRO B 1 23 ? 7.453 11.141 14.961 1 97.44 23 PRO B CA 1
ATOM 1226 C C . PRO B 1 23 ? 6.445 10 15.117 1 97.44 23 PRO B C 1
ATOM 1228 O O . PRO B 1 23 ? 6.562 9.188 16.031 1 97.44 23 PRO B O 1
ATOM 1231 N N . GLU B 1 24 ? 5.484 9.93 14.211 1 97.5 24 GLU B N 1
ATOM 1232 C CA . GLU B 1 24 ? 4.418 8.938 14.305 1 97.5 24 GLU B CA 1
ATOM 1233 C C . GLU B 1 24 ? 3.938 8.508 12.922 1 97.5 24 GLU B C 1
ATOM 1235 O O . GLU B 1 24 ? 4.121 9.234 11.945 1 97.5 24 GLU B O 1
ATOM 1240 N N . ILE B 1 25 ? 3.371 7.34 12.914 1 98.38 25 ILE B N 1
ATOM 1241 C CA . ILE B 1 25 ? 2.717 6.781 11.734 1 98.38 25 ILE B CA 1
ATOM 1242 C C . ILE B 1 25 ? 1.213 6.672 11.984 1 98.38 25 ILE B C 1
ATOM 1244 O O . ILE B 1 25 ? 0.782 6.352 13.094 1 98.38 25 ILE B O 1
ATOM 1248 N N . HIS B 1 26 ? 0.452 7.016 10.992 1 98.62 26 HIS B N 1
ATOM 1249 C CA . HIS B 1 26 ? -0.99 6.801 10.969 1 98.62 26 HIS B CA 1
ATOM 1250 C C . HIS B 1 26 ? -1.384 5.828 9.867 1 98.62 26 HIS B C 1
ATOM 1252 O O . HIS B 1 26 ? -0.667 5.688 8.867 1 98.62 26 HIS B O 1
ATOM 1258 N N . ALA B 1 27 ? -2.537 5.145 10.094 1 98.75 27 ALA B N 1
ATOM 1259 C CA . ALA B 1 27 ? -3.051 4.23 9.07 1 98.75 27 ALA B CA 1
ATOM 1260 C C . ALA B 1 27 ? -4.516 4.523 8.766 1 98.75 27 ALA B C 1
ATOM 1262 O O . ALA B 1 27 ? -5.312 4.758 9.68 1 98.75 27 ALA B O 1
ATOM 1263 N N . CYS B 1 28 ? -4.848 4.539 7.578 1 98.75 28 CYS B N 1
ATOM 1264 C CA . CYS B 1 28 ? -6.23 4.66 7.129 1 98.75 28 CYS B CA 1
ATOM 1265 C C . CYS B 1 28 ? -6.68 3.396 6.402 1 98.75 28 CYS B C 1
ATOM 1267 O O . CYS B 1 28 ? -6.023 2.957 5.453 1 98.75 28 CYS B O 1
ATOM 1269 N N . HIS B 1 29 ? -7.812 2.801 6.73 1 98.62 29 HIS B N 1
ATOM 1270 C CA . HIS B 1 29 ? -8.297 1.538 6.184 1 98.62 29 HIS B CA 1
ATOM 1271 C C . HIS B 1 29 ? -9.508 1.756 5.281 1 98.62 29 HIS B C 1
ATOM 1273 O O . HIS B 1 29 ? -10.188 0.799 4.91 1 98.62 29 HIS B O 1
ATOM 1279 N N . CYS B 1 30 ? -9.836 2.947 4.887 1 98.31 30 CYS B N 1
ATOM 1280 C CA . CYS B 1 30 ? -10.992 3.154 4.023 1 98.31 30 CYS B CA 1
ATOM 1281 C C . CYS B 1 30 ? -10.797 2.48 2.672 1 98.31 30 CYS B C 1
ATOM 1283 O O . CYS B 1 30 ? -9.68 2.107 2.318 1 98.31 30 CYS B O 1
ATOM 1285 N N . SER B 1 31 ? -11.836 2.338 1.916 1 97.56 31 SER B N 1
ATOM 1286 C CA . SER B 1 31 ? -11.781 1.595 0.661 1 97.56 31 SER B CA 1
ATOM 1287 C C . SER B 1 31 ? -10.883 2.289 -0.354 1 97.56 31 SER B C 1
ATOM 1289 O O . SER B 1 31 ? -10.18 1.629 -1.126 1 97.56 31 SER B O 1
ATOM 1291 N N . MET B 1 32 ? -10.883 3.58 -0.401 1 98.25 32 MET B N 1
ATOM 1292 C CA . MET B 1 32 ? -10.047 4.305 -1.353 1 98.25 32 MET B CA 1
ATOM 1293 C C . MET B 1 32 ? -8.562 4.066 -1.075 1 98.25 32 MET B C 1
ATOM 1295 O O . MET B 1 32 ? -7.793 3.781 -1.994 1 98.25 32 MET B O 1
ATOM 1299 N N . CYS B 1 33 ? -8.195 4.117 0.19 1 98.69 33 CYS B N 1
ATOM 1300 C CA . CYS B 1 33 ? -6.797 3.91 0.548 1 98.69 33 CYS B CA 1
ATOM 1301 C C . CYS B 1 33 ? -6.379 2.465 0.301 1 98.69 33 CYS B C 1
ATOM 1303 O O . CYS B 1 33 ? -5.25 2.205 -0.122 1 98.69 33 CYS B O 1
ATOM 1305 N N . ARG B 1 34 ? -7.293 1.549 0.582 1 98.56 34 ARG B N 1
ATOM 1306 C CA . ARG B 1 34 ? -6.973 0.149 0.323 1 98.56 34 ARG B CA 1
ATOM 1307 C C . ARG B 1 34 ? -6.727 -0.09 -1.162 1 98.56 34 ARG B C 1
ATOM 1309 O O . ARG B 1 34 ? -5.762 -0.763 -1.536 1 98.56 34 ARG B O 1
ATOM 1316 N N . ARG B 1 35 ? -7.543 0.514 -1.986 1 98.69 35 ARG B N 1
ATOM 1317 C CA . ARG B 1 35 ? -7.359 0.343 -3.424 1 98.69 35 ARG B CA 1
ATOM 1318 C C . ARG B 1 35 ? -6.117 1.083 -3.91 1 98.69 35 ARG B C 1
ATOM 1320 O O . ARG B 1 35 ? -5.406 0.603 -4.797 1 98.69 35 ARG B O 1
ATOM 1327 N N . TRP B 1 36 ? -5.805 2.205 -3.342 1 98.88 36 TRP B N 1
ATOM 1328 C CA . TRP B 1 36 ? -4.695 3.053 -3.773 1 98.88 36 TRP B CA 1
ATOM 1329 C C . TRP B 1 36 ? -3.355 2.426 -3.4 1 98.88 36 TRP B C 1
ATOM 1331 O O . TRP B 1 36 ? -2.396 2.492 -4.172 1 98.88 36 TRP B O 1
ATOM 1341 N N . THR B 1 37 ? -3.291 1.75 -2.246 1 98.75 37 THR B N 1
ATOM 1342 C CA . THR B 1 37 ? -1.992 1.305 -1.754 1 98.75 37 THR B CA 1
ATOM 1343 C C . THR B 1 37 ? -1.932 -0.219 -1.69 1 98.75 37 THR B C 1
ATOM 1345 O O . THR B 1 37 ? -0.878 -0.792 -1.404 1 98.75 37 THR B O 1
ATOM 1348 N N . GLY B 1 38 ? -3.053 -0.866 -1.931 1 98.25 38 GLY B N 1
ATOM 1349 C CA . GLY B 1 38 ? -3.092 -2.318 -1.9 1 98.25 38 GLY B CA 1
ATOM 1350 C C . GLY B 1 38 ? -3.416 -2.879 -0.528 1 98.25 38 GLY B C 1
ATOM 1351 O O . GLY B 1 38 ? -3.682 -4.074 -0.387 1 98.25 38 GLY B O 1
ATOM 1352 N N . SER B 1 39 ? -3.4 -2.109 0.418 1 97.5 39 SER B N 1
ATOM 1353 C CA . SER B 1 39 ? -3.746 -2.43 1.799 1 97.5 39 SER B CA 1
ATOM 1354 C C . SER B 1 39 ? -4.211 -1.19 2.555 1 97.5 39 SER B C 1
ATOM 1356 O O . SER B 1 39 ? -5.156 -0.519 2.133 1 97.5 39 SER B O 1
ATOM 1358 N N . ALA B 1 40 ? -3.627 -0.783 3.66 1 98.06 40 ALA B N 1
ATOM 1359 C CA . ALA B 1 40 ? -3.877 0.483 4.344 1 98.06 40 ALA B CA 1
ATOM 1360 C C . ALA B 1 40 ? -2.852 1.537 3.939 1 98.06 40 ALA B C 1
ATOM 1362 O O . ALA B 1 40 ? -1.73 1.203 3.547 1 98.06 40 ALA B O 1
ATOM 1363 N N . PHE B 1 41 ? -3.342 2.756 3.957 1 98.81 41 PHE B N 1
ATOM 1364 C CA . PHE B 1 41 ? -2.381 3.832 3.746 1 98.81 41 PHE B CA 1
ATOM 1365 C C . PHE B 1 41 ? -1.668 4.188 5.047 1 98.81 41 PHE B C 1
ATOM 1367 O O . PHE B 1 41 ? -2.266 4.781 5.945 1 98.81 41 PHE B O 1
ATOM 1374 N N . LEU B 1 42 ? -0.439 3.756 5.18 1 98.88 42 LEU B N 1
ATOM 1375 C CA . LEU B 1 42 ? 0.436 4.145 6.281 1 98.88 42 LEU B CA 1
ATOM 1376 C C . LEU B 1 42 ? 1.229 5.398 5.926 1 98.88 42 LEU B C 1
ATOM 1378 O O . LEU B 1 42 ? 1.928 5.43 4.91 1 98.88 42 LEU B O 1
ATOM 1382 N N . GLU B 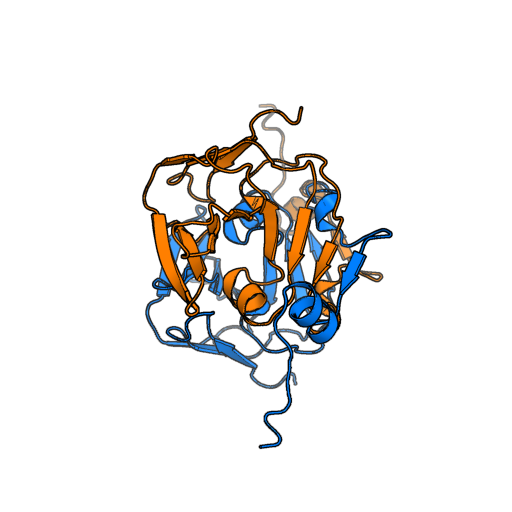1 43 ? 1.128 6.352 6.785 1 98.81 43 GLU B N 1
ATOM 1383 C CA . GLU B 1 43 ? 1.656 7.645 6.367 1 98.81 43 GLU B CA 1
ATOM 1384 C C . GLU B 1 43 ? 2.332 8.367 7.527 1 98.81 43 GLU B C 1
ATOM 1386 O O . GLU B 1 43 ? 2.125 8.016 8.688 1 98.81 43 GLU B O 1
ATOM 1391 N N . ILE B 1 44 ? 3.205 9.289 7.223 1 98.75 44 ILE B N 1
ATOM 1392 C CA . ILE B 1 44 ? 3.836 10.273 8.102 1 98.75 44 ILE B CA 1
ATOM 1393 C C . ILE B 1 44 ? 3.467 11.68 7.652 1 98.75 44 ILE B C 1
ATOM 1395 O O . ILE B 1 44 ? 3.686 12.047 6.496 1 98.75 44 ILE B O 1
ATOM 1399 N N . ASP B 1 45 ? 2.934 12.477 8.539 1 98.75 45 ASP B N 1
ATOM 1400 C CA . ASP B 1 45 ? 2.607 13.859 8.195 1 98.75 45 ASP B CA 1
ATOM 1401 C C . ASP B 1 45 ? 3.871 14.711 8.07 1 98.75 45 ASP B C 1
ATOM 1403 O O . ASP B 1 45 ? 4.719 14.703 8.961 1 98.75 45 ASP B O 1
ATOM 1407 N N . ALA B 1 46 ? 3.938 15.414 7.008 1 98.75 46 ALA B N 1
ATOM 1408 C CA . ALA B 1 46 ? 5.031 16.375 6.852 1 98.75 46 ALA B CA 1
ATOM 1409 C C . ALA B 1 46 ? 4.73 17.672 7.582 1 98.75 46 ALA B C 1
ATOM 1411 O O . ALA B 1 46 ? 3.594 18.156 7.566 1 98.75 46 ALA B O 1
ATOM 1412 N N . ALA B 1 47 ? 5.762 18.172 8.195 1 98.5 47 ALA B N 1
ATOM 1413 C CA . ALA B 1 47 ? 5.621 19.547 8.656 1 98.5 47 ALA B CA 1
ATOM 1414 C C . ALA B 1 47 ? 5.359 20.5 7.488 1 98.5 47 ALA B C 1
ATOM 1416 O O . ALA B 1 47 ? 5.965 20.359 6.422 1 98.5 47 ALA B O 1
ATOM 1417 N N . PRO B 1 48 ? 4.395 21.484 7.703 1 98 48 PRO B N 1
ATOM 1418 C CA . PRO B 1 48 ? 4.055 22.391 6.598 1 98 48 PRO B CA 1
ATOM 1419 C C . PRO B 1 48 ? 5.281 23.062 5.992 1 98 48 PRO B C 1
ATOM 1421 O O . PRO B 1 48 ? 6.152 23.547 6.723 1 98 48 PRO B O 1
ATOM 1424 N N . GLY B 1 49 ? 5.398 22.984 4.652 1 97.31 49 GLY B N 1
ATOM 1425 C CA . GLY B 1 49 ? 6.422 23.703 3.914 1 97.31 49 GLY B CA 1
ATOM 1426 C C . GLY B 1 49 ? 7.723 22.922 3.787 1 97.31 49 GLY B C 1
ATOM 1427 O O . GLY B 1 49 ? 8.688 23.422 3.205 1 97.31 49 GLY B O 1
ATOM 1428 N N . THR B 1 50 ? 7.766 21.672 4.23 1 98.5 50 THR B N 1
ATOM 1429 C CA . THR B 1 50 ? 9.055 21 4.305 1 98.5 50 THR B CA 1
ATOM 1430 C C . THR B 1 50 ? 9.172 19.938 3.217 1 98.5 50 THR B C 1
ATOM 1432 O O . THR B 1 50 ? 10.273 19.484 2.896 1 98.5 50 THR B O 1
ATOM 1435 N N . LEU B 1 51 ? 8.086 19.5 2.688 1 98.69 51 LEU B N 1
ATOM 1436 C CA . LEU B 1 51 ? 8.133 18.438 1.7 1 98.69 51 LEU B CA 1
ATOM 1437 C C . LEU B 1 51 ? 8.711 18.938 0.382 1 98.69 51 LEU B C 1
ATOM 1439 O O . LEU B 1 51 ? 8.242 19.922 -0.175 1 98.69 51 LEU B O 1
ATOM 1443 N N . LYS B 1 52 ? 9.758 18.281 -0.041 1 98.69 52 LYS B N 1
ATOM 1444 C CA . LYS B 1 52 ? 10.352 18.469 -1.359 1 98.69 52 LYS B CA 1
ATOM 1445 C C . LYS B 1 52 ? 10.43 17.156 -2.123 1 98.69 52 LYS B C 1
ATOM 1447 O O . LYS B 1 52 ? 10.734 16.109 -1.542 1 98.69 52 LYS B O 1
ATOM 1452 N N . ALA B 1 53 ? 10.117 17.25 -3.381 1 98.75 53 ALA B N 1
ATOM 1453 C CA . ALA B 1 53 ? 10.188 16.047 -4.223 1 98.75 53 ALA B CA 1
ATOM 1454 C C . ALA B 1 53 ? 10.781 16.375 -5.59 1 98.75 53 ALA B C 1
ATOM 1456 O O . ALA B 1 53 ? 10.602 17.484 -6.105 1 98.75 53 ALA B O 1
ATOM 1457 N N . ASP B 1 54 ? 11.5 15.414 -6.141 1 98.81 54 ASP B N 1
ATOM 1458 C CA . ASP B 1 54 ? 12.062 15.5 -7.488 1 98.81 54 ASP B CA 1
ATOM 1459 C C . ASP B 1 54 ? 11.766 14.234 -8.289 1 98.81 54 ASP B C 1
ATOM 1461 O O . ASP B 1 54 ? 11.805 13.133 -7.75 1 98.81 54 ASP B O 1
ATOM 1465 N N . GLY B 1 55 ? 11.477 14.414 -9.625 1 98.81 55 GLY B N 1
ATOM 1466 C CA . GLY B 1 55 ? 11.211 13.289 -10.508 1 98.81 55 GLY B CA 1
ATOM 1467 C C . GLY B 1 55 ? 9.82 13.336 -11.117 1 98.81 55 GLY B C 1
ATOM 1468 O O . GLY B 1 55 ? 9.133 14.352 -11.039 1 98.81 55 GLY B O 1
ATOM 1469 N N . PRO B 1 56 ? 9.414 12.25 -11.812 1 98.69 56 PRO B N 1
ATOM 1470 C CA . PRO B 1 56 ? 8.125 12.18 -12.5 1 98.69 56 PRO B CA 1
ATOM 1471 C C . PRO B 1 56 ? 6.965 11.883 -11.555 1 98.69 56 PRO B C 1
ATOM 1473 O O . PRO B 1 56 ? 6.512 10.742 -11.469 1 98.69 56 PRO B O 1
ATOM 1476 N N . VAL B 1 57 ? 6.402 12.922 -10.969 1 98.75 57 VAL B N 1
ATOM 1477 C CA . VAL B 1 57 ? 5.277 12.812 -10.047 1 98.75 57 VAL B CA 1
ATOM 1478 C C . VAL B 1 57 ? 3.965 12.961 -10.812 1 98.75 57 VAL B C 1
ATOM 1480 O O . VAL B 1 57 ? 3.777 13.93 -11.555 1 98.75 57 VAL B O 1
ATOM 1483 N N . GLY B 1 58 ? 3.135 11.945 -10.672 1 98.12 58 GLY B N 1
ATOM 1484 C CA . GLY B 1 58 ? 1.759 12.07 -11.117 1 98.12 58 GLY B CA 1
ATOM 1485 C C . GLY B 1 58 ? 0.788 12.375 -9.992 1 98.12 58 GLY B C 1
ATOM 1486 O O . GLY B 1 58 ? 0.992 11.938 -8.859 1 98.12 58 GLY B O 1
ATOM 1487 N N . SER B 1 59 ? -0.234 13.094 -10.367 1 98 59 SER B N 1
ATOM 1488 C CA . SER B 1 59 ? -1.255 13.438 -9.383 1 98 59 SER B CA 1
ATOM 1489 C C . SER B 1 59 ? -2.648 13.07 -9.875 1 98 59 SER B C 1
ATOM 1491 O O . SER B 1 59 ? -2.955 13.234 -11.062 1 98 59 SER B O 1
ATOM 1493 N N . PHE B 1 60 ? -3.422 12.578 -8.969 1 98.56 60 PHE B N 1
ATOM 1494 C CA . PHE B 1 60 ? -4.812 12.234 -9.234 1 98.56 60 PHE B CA 1
ATOM 1495 C C . PHE B 1 60 ? -5.742 12.883 -8.219 1 98.56 60 PHE B C 1
ATOM 1497 O O . PHE B 1 60 ? -5.559 12.711 -7.008 1 98.56 60 PHE B O 1
ATOM 1504 N N . LYS B 1 61 ? -6.766 13.633 -8.758 1 98.31 61 LYS B N 1
ATOM 1505 C CA . LYS B 1 61 ? -7.77 14.219 -7.871 1 98.31 61 LYS B CA 1
ATOM 1506 C C . LYS B 1 61 ? -8.758 13.164 -7.379 1 98.31 61 LYS B C 1
ATOM 1508 O O . LYS B 1 61 ? -9.734 12.859 -8.062 1 98.31 61 LYS B O 1
ATOM 1513 N N . SER B 1 62 ? -8.492 12.656 -6.203 1 97.81 62 SER B N 1
ATOM 1514 C CA . SER B 1 62 ? -9.258 11.523 -5.691 1 97.81 62 SER B CA 1
ATOM 1515 C C . SER B 1 62 ? -10.57 11.977 -5.059 1 97.81 62 SER B C 1
ATOM 1517 O O . SER B 1 62 ? -11.461 11.164 -4.828 1 97.81 62 SER B O 1
ATOM 1519 N N . SER B 1 63 ? -10.688 13.234 -4.672 1 96.5 63 SER B N 1
ATOM 1520 C CA . SER B 1 63 ? -11.898 13.859 -4.16 1 96.5 63 SER B CA 1
ATOM 1521 C C . SER B 1 63 ? -11.93 15.352 -4.473 1 96.5 63 SER B C 1
ATOM 1523 O O . SER B 1 63 ? -11 15.883 -5.078 1 96.5 63 SER B O 1
ATOM 1525 N N . ASP B 1 64 ? -13.023 16.016 -4.031 1 95.5 64 ASP B N 1
ATOM 1526 C CA . ASP B 1 64 ? -13.125 17.453 -4.242 1 95.5 64 ASP B CA 1
ATOM 1527 C C . ASP B 1 64 ? -12.094 18.203 -3.402 1 95.5 64 ASP B C 1
ATOM 1529 O O . ASP B 1 64 ? -11.758 19.359 -3.703 1 95.5 64 ASP B O 1
ATOM 1533 N N . TRP B 1 65 ? -11.641 17.562 -2.418 1 96.31 65 TRP B N 1
ATOM 1534 C CA . TRP B 1 65 ? -10.828 18.297 -1.458 1 96.31 65 TRP B CA 1
ATOM 1535 C C . TRP B 1 65 ? -9.391 17.797 -1.456 1 96.31 65 TRP B C 1
ATOM 1537 O O . TRP B 1 65 ? -8.531 18.359 -0.776 1 96.31 65 TRP B O 1
ATOM 1547 N N . ALA B 1 66 ? -9.141 16.688 -2.246 1 98.12 66 ALA B N 1
ATOM 1548 C CA . ALA B 1 66 ? -7.816 16.109 -2.043 1 98.12 66 ALA B CA 1
ATOM 1549 C C . ALA B 1 66 ? -7.266 15.531 -3.34 1 98.12 66 ALA B C 1
ATOM 1551 O O . ALA B 1 66 ? -8.023 15.18 -4.246 1 98.12 66 ALA B O 1
ATOM 1552 N N . GLU B 1 67 ? -5.965 15.453 -3.381 1 98.38 67 GLU B N 1
ATOM 1553 C CA . GLU B 1 67 ? -5.203 14.789 -4.438 1 98.38 67 GLU B CA 1
ATOM 1554 C C . GLU B 1 67 ? -4.25 13.75 -3.865 1 98.38 67 GLU B C 1
ATOM 1556 O O . GLU B 1 67 ? -3.816 13.859 -2.717 1 98.38 67 GLU B O 1
ATOM 1561 N N . ARG B 1 68 ? -4.012 12.773 -4.664 1 98.81 68 ARG B N 1
ATOM 1562 C CA . ARG B 1 68 ? -3.043 11.727 -4.352 1 98.81 68 ARG B CA 1
ATOM 1563 C C . ARG B 1 68 ? -1.963 11.641 -5.422 1 98.81 68 ARG B C 1
ATOM 1565 O O . ARG B 1 68 ? -2.262 11.68 -6.617 1 98.81 68 ARG B O 1
ATOM 1572 N N . ALA B 1 69 ? -0.765 11.586 -4.949 1 98.88 69 ALA B N 1
ATOM 1573 C CA . ALA B 1 69 ? 0.374 11.562 -5.863 1 98.88 69 ALA B CA 1
ATOM 1574 C C . ALA B 1 69 ? 1.032 10.188 -5.887 1 98.88 69 ALA B C 1
ATOM 1576 O O . ALA B 1 69 ? 1.099 9.508 -4.863 1 98.88 69 ALA B O 1
ATOM 1577 N N . SER B 1 70 ? 1.498 9.805 -7.023 1 98.88 70 SER B N 1
ATOM 1578 C CA . SER B 1 70 ? 2.244 8.562 -7.227 1 98.88 70 SER B CA 1
ATOM 1579 C C . SER B 1 70 ? 3.387 8.766 -8.219 1 98.88 70 SER B C 1
ATOM 1581 O O . SER B 1 70 ? 3.373 9.711 -9.008 1 98.88 70 SER B O 1
ATOM 1583 N N . CYS B 1 71 ? 4.383 7.957 -8.117 1 98.94 71 CYS B N 1
ATOM 1584 C CA . CYS B 1 71 ? 5.43 7.961 -9.133 1 98.94 71 CYS B CA 1
ATOM 1585 C C . CYS B 1 71 ? 4.863 7.59 -10.5 1 98.94 71 CYS B C 1
ATOM 1587 O O . CYS B 1 71 ? 4.215 6.555 -10.648 1 98.94 71 CYS B O 1
ATOM 1589 N N . GLY B 1 72 ? 5.219 8.391 -11.445 1 98.5 72 GLY B N 1
ATOM 1590 C CA . GLY B 1 72 ? 4.703 8.164 -12.789 1 98.5 72 GLY B CA 1
ATOM 1591 C C . GLY B 1 72 ? 5.352 6.977 -13.484 1 98.5 72 GLY B C 1
ATOM 1592 O O . GLY B 1 72 ? 4.855 6.504 -14.508 1 98.5 72 GLY B O 1
ATOM 1593 N N . THR B 1 73 ? 6.41 6.406 -12.93 1 98.38 73 THR B N 1
ATOM 1594 C CA . THR B 1 73 ? 7.156 5.316 -13.547 1 98.38 73 THR B CA 1
ATOM 1595 C C . THR B 1 73 ? 6.801 3.98 -12.898 1 98.38 73 THR B C 1
ATOM 1597 O O . THR B 1 73 ? 6.441 3.025 -13.594 1 98.38 73 THR B O 1
ATOM 1600 N N . CYS B 1 74 ? 6.77 3.928 -11.617 1 98.69 74 CYS B N 1
ATOM 1601 C CA . CYS B 1 74 ? 6.617 2.629 -10.969 1 98.69 74 CYS B CA 1
ATOM 1602 C C . CYS B 1 74 ? 5.301 2.553 -10.203 1 98.69 74 CYS B C 1
ATOM 1604 O O . CYS B 1 74 ? 4.93 1.488 -9.703 1 98.69 74 CYS B O 1
ATOM 1606 N N . GLY B 1 75 ? 4.652 3.635 -10.016 1 98.75 75 GLY B N 1
ATOM 1607 C CA . GLY B 1 75 ? 3.33 3.617 -9.406 1 98.75 75 GLY B CA 1
ATOM 1608 C C . GLY B 1 75 ? 3.365 3.789 -7.898 1 98.75 75 GLY B C 1
ATOM 1609 O O . GLY B 1 75 ? 2.318 3.885 -7.258 1 98.75 75 GLY B O 1
ATOM 1610 N N . SER B 1 76 ? 4.555 3.891 -7.238 1 98.94 76 SER B N 1
ATOM 1611 C CA . SER B 1 76 ? 4.637 4.055 -5.793 1 98.94 76 SER B CA 1
ATOM 1612 C C . SER B 1 76 ? 3.775 5.223 -5.32 1 98.94 76 SER B C 1
ATOM 1614 O O . SER B 1 76 ? 3.832 6.312 -5.887 1 98.94 76 SER B O 1
ATOM 1616 N N . PRO B 1 77 ? 2.938 4.938 -4.285 1 98.94 77 PRO B N 1
ATOM 1617 C CA . PRO B 1 77 ? 2.268 6.086 -3.672 1 98.94 77 PRO B CA 1
ATOM 1618 C C . PRO B 1 77 ? 3.242 7.047 -2.992 1 98.94 77 PRO B C 1
ATOM 1620 O O . PRO B 1 77 ? 4.184 6.605 -2.33 1 98.94 77 PRO B O 1
ATOM 1623 N N . LEU B 1 78 ? 2.973 8.328 -3.17 1 98.94 78 LEU B N 1
ATOM 1624 C CA . LEU B 1 78 ? 3.912 9.305 -2.627 1 98.94 78 LEU B CA 1
ATOM 1625 C C . LEU B 1 78 ? 3.287 10.078 -1.47 1 98.94 78 LEU B C 1
ATOM 1627 O O . LEU B 1 78 ? 3.768 10.008 -0.337 1 98.94 78 LEU B O 1
ATOM 1631 N N . TRP B 1 79 ? 2.172 10.82 -1.745 1 98.94 79 TRP B N 1
ATOM 1632 C CA . TRP B 1 79 ? 1.532 11.555 -0.656 1 98.94 79 TRP B CA 1
ATOM 1633 C C . TRP B 1 79 ? 0.076 11.859 -0.988 1 98.94 79 TRP B C 1
ATOM 1635 O O . TRP B 1 79 ? -0.313 11.867 -2.158 1 98.94 79 TRP B O 1
ATOM 1645 N N . TYR B 1 80 ? -0.658 11.938 0.001 1 98.88 80 TYR B N 1
ATOM 1646 C CA . TYR B 1 80 ? -1.975 12.562 0.026 1 98.88 80 TYR B CA 1
ATOM 1647 C C . TYR B 1 80 ? -1.871 14.031 0.416 1 98.88 80 TYR B C 1
ATOM 1649 O O . TYR B 1 80 ? -1.145 14.383 1.349 1 98.88 80 TYR B O 1
ATOM 1657 N N . ARG B 1 81 ? -2.611 14.883 -0.325 1 98.38 81 ARG B N 1
ATOM 1658 C CA . ARG B 1 81 ? -2.596 16.281 0.078 1 98.38 81 ARG B CA 1
ATOM 1659 C C . ARG B 1 81 ? -3.98 16.906 -0.059 1 98.38 81 ARG B C 1
ATOM 1661 O O . ARG B 1 81 ? -4.742 16.547 -0.958 1 98.38 81 ARG B O 1
ATOM 1668 N N . LEU B 1 82 ? -4.277 17.875 0.823 1 97.69 82 LEU B N 1
ATOM 1669 C CA . LEU B 1 82 ? -5.465 18.703 0.673 1 97.69 82 LEU B CA 1
ATOM 1670 C C . LEU B 1 82 ? -5.258 19.75 -0.407 1 97.69 82 LEU B C 1
ATOM 1672 O O . LEU B 1 82 ? -4.164 20.312 -0.538 1 97.69 82 LEU B O 1
ATOM 1676 N N . THR B 1 83 ? -6.355 20.078 -1.184 1 96.5 83 THR B N 1
ATOM 1677 C CA . THR B 1 83 ? -6.211 20.969 -2.324 1 96.5 83 THR B CA 1
ATOM 1678 C C . THR B 1 83 ? -6.574 22.406 -1.932 1 96.5 83 THR B C 1
ATOM 1680 O O . THR B 1 83 ? -6.352 23.344 -2.703 1 96.5 83 THR B O 1
ATOM 1683 N N . ASP B 1 84 ? -7.109 22.578 -0.738 1 96.19 84 ASP B N 1
ATOM 1684 C CA . ASP B 1 84 ? -7.297 23.938 -0.231 1 96.19 84 ASP B CA 1
ATOM 1685 C C . ASP B 1 84 ? -5.969 24.688 -0.167 1 96.19 84 ASP B C 1
ATOM 1687 O O . ASP B 1 84 ? -5.062 24.297 0.573 1 96.19 84 ASP B O 1
ATOM 1691 N N . PRO B 1 85 ? -5.852 25.75 -0.949 1 94.38 85 PRO B N 1
ATOM 1692 C CA . PRO B 1 85 ? -4.57 26.469 -1.03 1 94.38 85 PRO B CA 1
ATOM 1693 C C . PRO B 1 85 ? -4.148 27.062 0.305 1 94.38 85 PRO B C 1
ATOM 1695 O O . PRO B 1 85 ? -2.979 27.422 0.481 1 94.38 85 PRO B O 1
ATOM 1698 N N . LYS B 1 86 ? -5.023 27.172 1.244 1 96.12 86 LYS B N 1
ATOM 1699 C CA . LYS B 1 86 ? -4.715 27.766 2.537 1 96.12 86 LYS B CA 1
ATOM 1700 C C . LYS B 1 86 ? -4.16 26.734 3.508 1 96.12 86 LYS B C 1
ATOM 1702 O O . LYS B 1 86 ? -3.686 27.078 4.594 1 96.12 86 LYS B O 1
ATOM 1707 N N . VAL B 1 87 ? -4.25 25.562 3.168 1 95.81 87 VAL B N 1
ATOM 1708 C CA . VAL B 1 87 ? -3.84 24.484 4.055 1 95.81 87 VAL B CA 1
ATOM 1709 C C . VAL B 1 87 ? -2.711 23.688 3.404 1 95.81 87 VAL B C 1
ATOM 1711 O O . VAL B 1 87 ? -2.893 23.094 2.334 1 95.81 87 VAL B O 1
ATOM 1714 N N . ASP B 1 88 ? -1.527 23.703 4.043 1 96.69 88 ASP B N 1
ATOM 1715 C CA . ASP B 1 88 ? -0.423 22.875 3.564 1 96.69 88 ASP B CA 1
ATOM 1716 C C . ASP B 1 88 ? -0.349 21.562 4.34 1 96.69 88 ASP B C 1
ATOM 1718 O O . ASP B 1 88 ? 0.362 21.469 5.34 1 96.69 88 ASP B O 1
ATOM 1722 N N . PHE B 1 89 ? -1.103 20.641 3.893 1 98 89 PHE B N 1
ATOM 1723 C CA . PHE B 1 89 ? -1.141 19.328 4.527 1 98 89 PHE B CA 1
ATOM 1724 C C . PHE B 1 89 ? -0.754 18.234 3.541 1 98 89 PHE B C 1
ATOM 1726 O O . PHE B 1 89 ? -1.406 18.062 2.508 1 98 89 PHE B O 1
ATOM 1733 N N . HIS B 1 90 ? 0.334 17.562 3.908 1 98.69 90 HIS B N 1
ATOM 1734 C CA . HIS B 1 90 ? 0.778 16.391 3.178 1 98.69 90 HIS B CA 1
ATOM 1735 C C . HIS B 1 90 ? 0.955 15.195 4.109 1 98.69 90 HIS B C 1
ATOM 1737 O O . HIS B 1 90 ? 1.719 15.266 5.078 1 98.69 90 HIS B O 1
ATOM 1743 N N . ALA B 1 91 ? 0.211 14.172 3.898 1 98.88 91 ALA B N 1
ATOM 1744 C CA . ALA B 1 91 ? 0.49 12.859 4.473 1 98.88 91 ALA B CA 1
ATOM 1745 C C . ALA B 1 91 ? 1.337 12.016 3.527 1 98.88 91 ALA B C 1
ATOM 1747 O O . ALA B 1 91 ? 0.872 11.617 2.457 1 98.88 91 ALA B O 1
ATOM 1748 N N . VAL B 1 92 ? 2.568 11.742 3.906 1 98.94 92 VAL B N 1
ATOM 1749 C CA . VAL B 1 92 ? 3.543 11.117 3.018 1 98.94 92 VAL B CA 1
ATOM 1750 C C . VAL B 1 92 ? 3.613 9.617 3.301 1 98.94 92 VAL B C 1
ATOM 1752 O O . VAL B 1 92 ? 3.625 9.195 4.461 1 98.94 92 VAL B O 1
ATOM 1755 N N . SER B 1 93 ? 3.654 8.852 2.23 1 98.94 93 SER B N 1
ATOM 1756 C CA . SER B 1 93 ? 3.715 7.395 2.355 1 98.94 93 SER B CA 1
ATOM 1757 C C . SER B 1 93 ? 4.906 6.961 3.205 1 98.94 93 SER B C 1
ATOM 1759 O O . SER B 1 93 ? 6.051 7.293 2.893 1 98.94 93 SER B O 1
ATOM 1761 N N . ALA B 1 94 ? 4.672 6.207 4.199 1 98.88 94 ALA B N 1
ATOM 1762 C CA . ALA B 1 94 ? 5.719 5.797 5.133 1 98.88 94 ALA B CA 1
ATOM 1763 C C . ALA B 1 94 ? 6.719 4.863 4.461 1 98.88 94 ALA B C 1
ATOM 1765 O O . ALA B 1 94 ? 7.898 4.844 4.82 1 98.88 94 ALA B O 1
ATOM 1766 N N . GLY B 1 95 ? 6.266 4.137 3.477 1 98.75 95 GLY B N 1
ATOM 1767 C CA . GLY B 1 95 ? 7.098 3.137 2.828 1 98.75 95 GLY B CA 1
ATOM 1768 C C . GLY B 1 95 ? 8.227 3.734 2.012 1 98.75 95 GLY B C 1
ATOM 1769 O O . GLY B 1 95 ? 9.141 3.025 1.596 1 98.75 95 GLY B O 1
ATOM 1770 N N . LEU B 1 96 ? 8.141 5.027 1.771 1 98.88 96 LEU B N 1
ATOM 1771 C CA . LEU B 1 96 ? 9.18 5.68 0.977 1 98.88 96 LEU B CA 1
ATOM 1772 C C . LEU B 1 96 ? 10.492 5.746 1.746 1 98.88 96 LEU B C 1
ATOM 1774 O O . LEU B 1 96 ? 11.547 5.992 1.159 1 98.88 96 LEU B O 1
ATOM 1778 N N . PHE B 1 97 ? 10.422 5.559 3.07 1 98.56 97 PHE B N 1
ATOM 1779 C CA . PHE B 1 97 ? 11.57 5.777 3.947 1 98.56 97 PHE B CA 1
ATOM 1780 C C . PHE B 1 97 ? 12.062 4.461 4.527 1 98.56 97 PHE B C 1
ATOM 1782 O O . PHE B 1 97 ? 11.312 3.486 4.602 1 98.56 97 PHE B O 1
ATOM 1789 N N . GLU B 1 98 ? 13.367 4.465 4.844 1 97 98 GLU B N 1
ATOM 1790 C CA . GLU B 1 98 ? 13.828 3.377 5.703 1 97 98 GLU B CA 1
ATOM 1791 C C . GLU B 1 98 ? 13.117 3.395 7.051 1 97 98 GLU B C 1
ATOM 1793 O O . GLU B 1 98 ? 12.414 4.355 7.379 1 97 98 GLU B O 1
ATOM 1798 N N . ASP B 1 99 ? 13.227 2.24 7.75 1 96.75 99 ASP B N 1
ATOM 1799 C CA . ASP B 1 99 ? 12.562 2.121 9.047 1 96.75 99 ASP B CA 1
ATOM 1800 C C . ASP B 1 99 ? 12.914 3.301 9.953 1 96.75 99 ASP B C 1
ATOM 1802 O O . ASP B 1 99 ? 14.047 3.426 10.406 1 96.75 99 ASP B O 1
ATOM 1806 N N . THR B 1 100 ? 11.969 4.121 10.305 1 96.25 100 THR B N 1
ATOM 1807 C CA . THR B 1 100 ? 12.156 5.34 11.086 1 96.25 100 THR B CA 1
ATOM 1808 C C . THR B 1 100 ? 12.125 5.039 12.578 1 96.25 100 THR B C 1
ATOM 1810 O O . THR B 1 100 ? 12.531 5.871 13.391 1 96.25 100 THR B O 1
ATOM 1813 N N . GLY B 1 101 ? 11.602 3.936 12.914 1 95.94 101 GLY B N 1
ATOM 1814 C CA . GLY B 1 101 ? 11.359 3.633 14.32 1 95.94 101 GLY B CA 1
ATOM 1815 C C . GLY B 1 101 ? 10.109 4.293 14.859 1 95.94 101 GLY B C 1
ATOM 1816 O O . GLY B 1 101 ? 9.773 4.129 16.031 1 95.94 101 GLY B O 1
ATOM 1817 N N . PHE B 1 102 ? 9.414 5.078 14.031 1 96.88 102 PHE B N 1
ATOM 1818 C CA . PHE B 1 102 ? 8.188 5.73 14.469 1 96.88 102 PHE B CA 1
ATOM 1819 C C . PHE B 1 102 ? 7.125 4.703 14.836 1 96.88 102 PHE B C 1
ATOM 1821 O O . PHE B 1 102 ? 6.992 3.674 14.164 1 96.88 102 PHE B O 1
ATOM 1828 N N . ALA B 1 103 ? 6.305 5.016 15.812 1 96.56 103 ALA B N 1
ATOM 1829 C CA . ALA B 1 103 ? 5.227 4.129 16.234 1 96.56 103 ALA B CA 1
ATOM 1830 C C . ALA B 1 103 ? 3.93 4.449 15.508 1 96.56 103 ALA B C 1
ATOM 1832 O O . ALA B 1 103 ? 3.689 5.598 15.125 1 96.56 103 ALA B O 1
ATOM 1833 N N . LEU B 1 104 ? 3.105 3.395 15.289 1 97.94 104 LEU B N 1
ATOM 1834 C CA . LEU B 1 104 ? 1.721 3.609 14.875 1 97.94 104 LEU B CA 1
ATOM 1835 C C . LEU B 1 104 ? 0.901 4.203 16.016 1 97.94 104 LEU B C 1
ATOM 1837 O O . LEU B 1 104 ? 0.8 3.602 17.094 1 97.94 104 LEU B O 1
ATOM 1841 N N . THR B 1 105 ? 0.302 5.367 15.773 1 98.19 105 THR B N 1
ATOM 1842 C CA . THR B 1 105 ? -0.371 6.012 16.891 1 98.19 105 THR B CA 1
ATOM 1843 C C . THR B 1 105 ? -1.859 6.184 16.609 1 98.19 105 THR B C 1
ATOM 1845 O O . THR B 1 105 ? -2.641 6.492 17.516 1 98.19 105 THR B O 1
ATOM 1848 N N . LYS B 1 106 ? -2.248 5.965 15.367 1 98.44 106 LYS B N 1
ATOM 1849 C CA . LYS B 1 106 ? -3.645 6.172 14.992 1 98.44 106 LYS B CA 1
ATOM 1850 C C . LYS B 1 106 ? -4.035 5.285 13.82 1 98.44 106 LYS B C 1
ATOM 1852 O O . LYS B 1 106 ? -3.305 5.199 12.828 1 98.44 106 LYS B O 1
ATOM 1857 N N . GLU B 1 107 ? -5.156 4.586 13.945 1 98.56 107 GLU B N 1
ATOM 1858 C CA . GLU B 1 107 ? -5.836 3.885 12.859 1 98.56 107 GLU B CA 1
ATOM 1859 C C . GLU B 1 107 ? -7.254 4.41 12.664 1 98.56 107 GLU B C 1
ATOM 1861 O O . GLU B 1 107 ? -8.062 4.402 13.602 1 98.56 107 GLU B O 1
ATOM 1866 N N . ILE B 1 108 ? -7.48 4.844 11.469 1 98.69 108 ILE B N 1
ATOM 1867 C CA . ILE B 1 108 ? -8.828 5.324 11.203 1 98.69 108 ILE B CA 1
ATOM 1868 C C . ILE B 1 108 ? -9.539 4.367 10.242 1 98.69 108 ILE B C 1
ATOM 1870 O O . ILE B 1 108 ? -8.883 3.586 9.547 1 98.69 108 ILE B O 1
ATOM 1874 N N . TYR B 1 109 ? -10.914 4.375 10.25 1 98.62 109 TYR B N 1
ATOM 1875 C CA . TYR B 1 109 ? -11.75 3.432 9.516 1 98.62 109 TYR B CA 1
ATOM 1876 C C . TYR B 1 109 ? -11.461 1.999 9.945 1 98.62 109 TYR B C 1
ATOM 1878 O O . TYR B 1 109 ? -11.383 1.098 9.109 1 98.62 109 TYR B O 1
ATOM 1886 N N . ILE B 1 110 ? -11.297 1.837 11.227 1 98.31 110 ILE B N 1
ATOM 1887 C CA . ILE B 1 110 ? -10.938 0.539 11.789 1 98.31 110 ILE B CA 1
ATOM 1888 C C . ILE B 1 110 ? -12.039 -0.475 11.484 1 98.31 110 ILE B C 1
ATOM 1890 O O . ILE B 1 110 ? -11.773 -1.671 11.352 1 98.31 110 ILE B O 1
ATOM 1894 N N . ASP B 1 111 ? -13.234 0.003 11.297 1 97.94 111 ASP B N 1
ATOM 1895 C CA . ASP B 1 111 ? -14.391 -0.84 11.023 1 97.94 111 ASP B CA 1
ATOM 1896 C C . ASP B 1 111 ? -14.406 -1.317 9.578 1 97.94 111 ASP B C 1
ATOM 1898 O O . ASP B 1 111 ? -15.211 -2.172 9.203 1 97.94 111 ASP B O 1
ATOM 1902 N N . ARG B 1 112 ? -13.5 -0.831 8.773 1 97.69 112 ARG B N 1
ATOM 1903 C CA . ARG B 1 112 ? -13.414 -1.204 7.363 1 97.69 112 ARG B CA 1
ATOM 1904 C C . ARG B 1 112 ? -12.156 -2.014 7.086 1 97.69 112 ARG B C 1
ATOM 1906 O O . ARG B 1 112 ? -11.875 -2.369 5.938 1 97.69 112 ARG B O 1
ATOM 1913 N N . LYS B 1 113 ? -11.375 -2.322 8.133 1 97.75 113 LYS B N 1
ATOM 1914 C CA . LYS B 1 113 ? -10.164 -3.117 8 1 97.75 113 LYS B CA 1
ATOM 1915 C C . LYS B 1 113 ? -10.484 -4.586 7.754 1 97.75 113 LYS B C 1
ATOM 1917 O O . LYS B 1 113 ? -11.07 -5.25 8.617 1 97.75 113 LYS B O 1
ATOM 1922 N N . PRO B 1 114 ? -10.109 -5.098 6.566 1 96.88 114 PRO B N 1
ATOM 1923 C CA . PRO B 1 114 ? -10.281 -6.543 6.402 1 96.88 114 PRO B CA 1
ATOM 1924 C C . PRO B 1 114 ? -9.508 -7.348 7.441 1 96.88 114 PRO B C 1
ATOM 1926 O O . PRO B 1 114 ? -8.398 -6.961 7.832 1 96.88 114 PRO B O 1
ATOM 1929 N N . SER B 1 115 ? -10.062 -8.453 7.805 1 92.62 115 SER B N 1
ATOM 1930 C CA . SER B 1 115 ? -9.43 -9.266 8.844 1 92.62 115 SER B CA 1
ATOM 1931 C C . SER B 1 115 ? -8.055 -9.75 8.398 1 92.62 115 SER B C 1
ATOM 1933 O O . SER B 1 115 ? -7.129 -9.836 9.211 1 92.62 115 SER B O 1
ATOM 1935 N N . GLY B 1 116 ? -7.852 -9.969 7.129 1 95.94 116 GLY B N 1
ATOM 1936 C CA . GLY B 1 116 ? -6.586 -10.461 6.605 1 95.94 116 GLY B CA 1
ATOM 1937 C C . GLY B 1 116 ? -5.504 -9.391 6.57 1 95.94 116 GLY B C 1
ATOM 1938 O O . GLY B 1 116 ? -4.348 -9.688 6.254 1 95.94 116 GLY B O 1
ATOM 1939 N N . PHE B 1 117 ? -5.91 -8.156 6.926 1 96.31 117 PHE B N 1
ATOM 1940 C CA . PHE B 1 117 ? -4.961 -7.051 6.895 1 96.31 117 PHE B CA 1
ATOM 1941 C C . PHE B 1 117 ? -4.41 -6.773 8.289 1 96.31 117 PHE B C 1
ATOM 1943 O O . PHE B 1 117 ? -3.531 -5.926 8.453 1 96.31 117 PHE B O 1
ATOM 1950 N N . ALA B 1 118 ? -4.766 -7.539 9.312 1 93.44 118 ALA B N 1
ATOM 1951 C CA . ALA B 1 118 ? -4.531 -7.164 10.703 1 93.44 118 ALA B CA 1
ATOM 1952 C C . ALA B 1 118 ? -3.188 -7.695 11.195 1 93.44 118 ALA B C 1
ATOM 1954 O O . ALA B 1 118 ? -2.738 -7.344 12.289 1 93.44 118 ALA B O 1
ATOM 1955 N N . TYR B 1 119 ? -2.516 -8.469 10.461 1 93.38 119 TYR B N 1
ATOM 1956 C CA . TYR B 1 1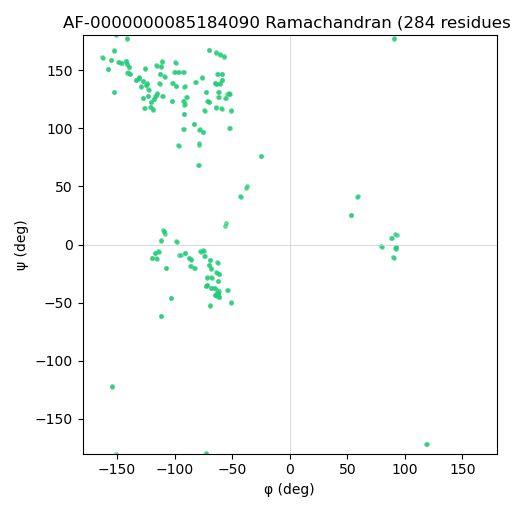19 ? -1.255 -9.102 10.828 1 93.38 119 TYR B CA 1
ATOM 1957 C C . TYR B 1 119 ? -1.39 -9.859 12.148 1 93.38 119 TYR B C 1
ATOM 1959 O O . TYR B 1 119 ? -0.427 -9.961 12.914 1 93.38 119 TYR B O 1
ATOM 1967 N N . ALA B 1 120 ? -2.586 -10.242 12.406 1 86.06 120 ALA B N 1
ATOM 1968 C CA . ALA B 1 120 ? -2.881 -10.93 13.664 1 86.06 120 ALA B CA 1
ATOM 1969 C C . ALA B 1 120 ? -2.955 -12.438 13.469 1 86.06 120 ALA B C 1
ATOM 1971 O O . ALA B 1 120 ? -3.127 -12.914 12.344 1 86.06 120 ALA B O 1
ATOM 1972 N N . GLY B 1 121 ? -2.744 -13.148 14.555 1 87.25 121 GLY B N 1
ATOM 1973 C CA . GLY B 1 121 ? -2.906 -14.594 14.547 1 87.25 121 GLY B CA 1
ATOM 1974 C C . GLY B 1 121 ? -1.627 -15.336 14.203 1 87.25 121 GLY B C 1
ATOM 1975 O O . GLY B 1 121 ? -0.593 -14.711 13.945 1 87.25 121 GLY B O 1
ATOM 1976 N N . ASP B 1 122 ? -1.78 -16.656 14.242 1 92.5 122 ASP B N 1
ATOM 1977 C CA . ASP B 1 122 ? -0.648 -17.531 13.938 1 92.5 122 ASP B CA 1
ATOM 1978 C C . ASP B 1 122 ? -0.619 -17.891 12.453 1 92.5 122 ASP B C 1
ATOM 1980 O O . ASP B 1 122 ? -1.637 -18.297 11.891 1 92.5 122 ASP B O 1
ATOM 1984 N N . HIS B 1 123 ? 0.443 -17.531 11.875 1 96.44 123 HIS B N 1
ATOM 1985 C CA . HIS B 1 123 ? 0.683 -17.906 10.484 1 96.44 123 HIS B CA 1
ATOM 1986 C C . HIS B 1 123 ? 2.176 -17.984 10.18 1 96.44 123 HIS B C 1
ATOM 1988 O O . HIS B 1 123 ? 3.002 -17.641 11.031 1 96.44 123 HIS B O 1
ATOM 1994 N N . LEU B 1 124 ? 2.49 -18.531 9.078 1 98.06 124 LEU B N 1
ATOM 1995 C CA . LEU B 1 124 ? 3.887 -18.719 8.703 1 98.06 124 LEU B CA 1
ATOM 1996 C C . LEU B 1 124 ? 4.598 -17.375 8.562 1 98.06 124 LEU B C 1
ATOM 1998 O O . LEU B 1 124 ? 4.082 -16.453 7.922 1 98.06 124 LEU B O 1
ATOM 2002 N N . ARG B 1 125 ? 5.727 -17.203 9.258 1 98.38 125 ARG B N 1
ATOM 2003 C CA . ARG B 1 125 ? 6.613 -16.047 9.141 1 98.38 125 ARG B CA 1
ATOM 2004 C C . ARG B 1 125 ? 8.031 -16.484 8.773 1 98.38 125 ARG B C 1
ATOM 2006 O O . ARG B 1 125 ? 8.586 -17.391 9.398 1 98.38 125 ARG B O 1
ATOM 2013 N N . MET B 1 126 ? 8.547 -15.859 7.715 1 98.56 126 MET B N 1
ATOM 2014 C CA . MET B 1 126 ? 9.891 -16.188 7.266 1 98.56 126 MET B CA 1
ATOM 2015 C C . MET B 1 126 ? 10.766 -14.938 7.191 1 98.56 126 MET B C 1
ATOM 2017 O O . MET B 1 126 ? 10.312 -13.883 6.746 1 98.56 126 MET B O 1
ATOM 2021 N N . THR B 1 127 ? 11.992 -15.07 7.652 1 98.5 127 THR B N 1
ATOM 2022 C CA . THR B 1 127 ? 12.984 -14.023 7.418 1 98.5 127 THR B CA 1
ATOM 2023 C C . THR B 1 127 ? 13.391 -13.984 5.945 1 98.5 127 THR B C 1
ATOM 2025 O O . THR B 1 127 ? 13.023 -14.875 5.172 1 98.5 127 THR B O 1
ATOM 2028 N N . GLU B 1 128 ? 14.055 -12.922 5.621 1 98.06 128 GLU B N 1
ATOM 2029 C CA . GLU B 1 128 ? 14.594 -12.828 4.266 1 98.06 128 GLU B CA 1
ATOM 2030 C C . GLU B 1 128 ? 15.383 -14.078 3.896 1 98.06 128 GLU B C 1
ATOM 2032 O O . GLU B 1 128 ? 15.148 -14.68 2.85 1 98.06 128 GLU B O 1
ATOM 2037 N N . GLN B 1 129 ? 16.328 -14.492 4.789 1 97.31 129 GLN B N 1
ATOM 2038 C CA . GLN B 1 129 ? 17.172 -15.641 4.535 1 97.31 129 GLN B CA 1
ATOM 2039 C C . GLN B 1 129 ? 16.359 -16.922 4.375 1 97.31 129 GLN B C 1
ATOM 2041 O O . GLN B 1 129 ? 16.609 -17.719 3.473 1 97.31 129 GLN B O 1
ATOM 2046 N N . GLU B 1 130 ? 15.398 -17.109 5.289 1 97.88 130 GLU B N 1
ATOM 2047 C CA . GLU B 1 130 ? 14.547 -18.281 5.234 1 97.88 130 GLU B CA 1
ATOM 2048 C C . GLU B 1 130 ? 13.734 -18.328 3.943 1 97.88 130 GLU B C 1
ATOM 2050 O O . GLU B 1 130 ? 13.57 -19.391 3.334 1 97.88 130 GLU B O 1
ATOM 2055 N N . PHE B 1 131 ? 13.242 -17.172 3.518 1 97.69 131 PHE B N 1
ATOM 2056 C CA . PHE B 1 131 ? 12.438 -17.125 2.303 1 97.69 131 PHE B CA 1
ATOM 2057 C C . PHE B 1 131 ? 13.297 -17.406 1.074 1 97.69 131 PHE B C 1
ATOM 2059 O O . PHE B 1 131 ? 12.93 -18.234 0.232 1 97.69 131 PHE B O 1
ATOM 2066 N N . LEU B 1 132 ? 14.406 -16.719 0.88 1 96.25 132 LEU B N 1
ATOM 2067 C CA . LEU B 1 132 ? 15.297 -16.922 -0.259 1 96.25 132 LEU B CA 1
ATOM 2068 C C . LEU B 1 132 ? 15.719 -18.375 -0.37 1 96.25 132 LEU B C 1
ATOM 2070 O O . LEU B 1 132 ? 15.773 -18.922 -1.471 1 96.25 132 LEU B O 1
ATOM 2074 N N . ALA B 1 133 ? 15.984 -19.047 0.795 1 95.69 133 ALA B N 1
ATOM 2075 C CA . ALA B 1 133 ? 16.312 -20.469 0.812 1 95.69 133 ALA B CA 1
ATOM 2076 C C . ALA B 1 133 ? 15.141 -21.297 0.296 1 95.69 133 ALA B C 1
ATOM 2078 O O . ALA B 1 133 ? 15.344 -22.281 -0.431 1 95.69 133 ALA B O 1
ATOM 2079 N N . SER B 1 134 ? 13.969 -20.953 0.686 1 95.5 134 SER B N 1
ATOM 2080 C CA . SER B 1 134 ? 12.781 -21.734 0.335 1 95.5 134 SER B CA 1
ATOM 2081 C C . SER B 1 134 ? 12.539 -21.719 -1.171 1 95.5 134 SER B C 1
ATOM 2083 O O . SER B 1 134 ? 11.898 -22.625 -1.708 1 95.5 134 SER B O 1
ATOM 2085 N N . ILE B 1 135 ? 13.047 -20.688 -1.929 1 91.25 135 ILE B N 1
ATOM 2086 C CA . ILE B 1 135 ? 12.812 -20.625 -3.367 1 91.25 135 ILE B CA 1
ATOM 2087 C C . ILE B 1 135 ? 14.117 -20.938 -4.109 1 91.25 135 ILE B C 1
ATOM 2089 O O . ILE B 1 135 ? 14.242 -20.625 -5.297 1 91.25 135 ILE B O 1
ATOM 2093 N N . GLY B 1 136 ? 15.07 -21.344 -3.447 1 89.75 136 GLY B N 1
ATOM 2094 C CA . GLY B 1 136 ? 16.281 -21.891 -4.059 1 89.75 136 GLY B CA 1
ATOM 2095 C C . GLY B 1 136 ? 17.359 -20.844 -4.258 1 89.75 136 GLY B C 1
ATOM 2096 O O . GLY B 1 136 ? 18.25 -21.016 -5.09 1 89.75 136 GLY B O 1
ATOM 2097 N N . VAL B 1 137 ? 17.188 -19.672 -3.74 1 80.75 137 VAL B N 1
ATOM 2098 C CA . VAL B 1 137 ? 18.219 -18.641 -3.816 1 80.75 137 VAL B CA 1
ATOM 2099 C C . VAL B 1 137 ? 19.109 -18.719 -2.578 1 80.75 137 VAL B C 1
ATOM 2101 O O . VAL B 1 137 ? 18.609 -18.75 -1.449 1 80.75 137 VAL B O 1
ATOM 2104 N N . ASN B 1 138 ? 20.219 -19.312 -2.705 1 70.56 138 ASN B N 1
ATOM 2105 C CA . ASN B 1 138 ? 21.156 -19.422 -1.593 1 70.56 138 ASN B CA 1
ATOM 2106 C C . ASN B 1 138 ? 21.938 -18.109 -1.394 1 70.56 138 ASN B C 1
ATOM 2108 O O . ASN B 1 138 ? 22.359 -17.484 -2.363 1 70.56 138 ASN B O 1
ATOM 2112 N N . ALA B 1 139 ? 21.438 -17.328 -0.408 1 54.53 139 ALA B N 1
ATOM 2113 C CA . ALA B 1 139 ? 22.25 -16.188 -0.041 1 54.53 139 ALA B CA 1
ATOM 2114 C C . ALA B 1 139 ? 23.734 -16.562 0.031 1 54.53 139 ALA B C 1
ATOM 2116 O O . ALA B 1 139 ? 24.203 -17.062 1.058 1 54.53 139 ALA B O 1
ATOM 2117 N N . GLU B 1 140 ? 24.328 -17.344 -0.839 1 45.84 140 GLU B N 1
ATOM 2118 C CA . GLU B 1 140 ? 25.75 -17.562 -0.697 1 45.84 140 GLU B CA 1
ATOM 2119 C C . GLU B 1 140 ? 26.516 -16.25 -0.598 1 45.84 140 GLU B C 1
ATOM 2121 O O . GLU B 1 140 ? 26.219 -15.305 -1.335 1 45.84 140 GLU B O 1
ATOM 2126 N N . GLY B 1 141 ? 26.922 -15.781 0.576 1 39.62 141 GLY B N 1
ATOM 2127 C CA . GLY B 1 141 ? 28.125 -14.961 0.706 1 39.62 141 GLY B CA 1
ATOM 2128 C C . GLY B 1 141 ? 29.125 -15.195 -0.403 1 39.62 141 GLY B C 1
ATOM 2129 O O . GLY B 1 141 ? 29.625 -16.312 -0.575 1 39.62 141 GLY B O 1
ATOM 2130 N N . ASP B 1 142 ? 28.938 -14.68 -1.633 1 34.12 142 ASP B N 1
ATOM 2131 C CA . ASP B 1 142 ? 30.188 -14.656 -2.395 1 34.12 142 ASP B CA 1
ATOM 2132 C C . ASP B 1 142 ? 31.375 -14.297 -1.501 1 34.12 142 ASP B C 1
ATOM 2134 O O . ASP B 1 142 ? 31.609 -13.117 -1.214 1 34.12 142 ASP B O 1
ATOM 2138 N N . ASN B 1 143 ? 31.531 -14.898 -0.409 1 31.05 143 ASN B N 1
ATOM 2139 C CA . ASN B 1 143 ? 32.906 -14.922 0.055 1 31.05 143 ASN B CA 1
ATOM 2140 C C . ASN B 1 143 ? 33.844 -15.539 -0.987 1 31.05 143 ASN B C 1
ATOM 2142 O O . ASN B 1 143 ? 34.625 -16.438 -0.672 1 31.05 143 ASN B O 1
ATOM 2146 N N . GLN B 1 144 ? 33.5 -15.727 -2.311 1 23.86 144 GLN B N 1
ATOM 2147 C CA . GLN B 1 144 ? 34.75 -15.766 -3.049 1 23.86 144 GLN B CA 1
ATOM 2148 C C . GLN B 1 144 ? 35.281 -14.359 -3.283 1 23.86 144 GLN B C 1
ATOM 2150 O O . GLN B 1 144 ? 34.531 -13.445 -3.623 1 23.86 144 GLN B O 1
#

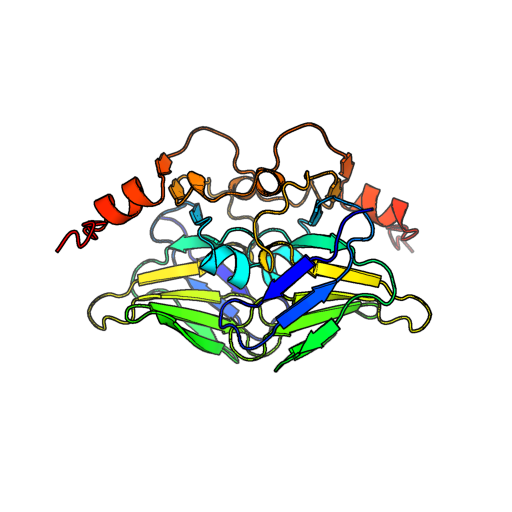Organism: NCBI:txid2984134

Sequence (288 aa):
MTGALNGQCMCGAVTVTMVPAKPEIHACHCSMCRRWTGSAFLEIDAAPGTLKADGPVGSFKSSDWAERASCGTCGSPLWYRLTDPKVDFHAVSAGLFEDTGFALTKEIYIDRKPSGFAYAGDHLRMTEQEFLASIGVNAEGDNQMTGALNGQCMCGAVTVTMVPAKPEIHACHCSMCRRWTGSAFLEIDAAPGTLKADGPVGSFKSSDWAERASCGTCGSPLWYRLTDPKVDFHAVSAGLFEDTGFALTKEIYIDRKPSGFAYAGDHLRMTEQEFLASIGVNAEGDNQ

InterPro domains:
  IPR006913 CENP-V/GFA domain [PF04828] (5-110)
  IPR006913 CENP-V/GFA domain [PS51891] (5-120)
  IPR011057 Mss4-like superfamily [SSF51316] (1-128)

Solvent-accessible surface area (backbone atoms only — not comparable to full-atom values): 14658 Å² total; per-residue (Å²): 129,72,65,73,47,67,32,30,38,56,79,55,63,30,37,36,36,27,30,49,62,53,81,41,28,37,34,34,24,41,71,58,34,12,8,37,23,13,36,46,40,32,24,30,40,36,27,68,91,39,71,44,74,49,61,57,72,36,73,28,74,79,48,99,53,30,34,38,29,15,34,66,71,59,13,10,47,43,32,40,30,51,62,52,88,87,45,69,48,39,40,28,29,45,19,31,36,73,80,78,77,33,45,46,49,37,33,35,19,55,81,55,50,45,75,38,74,48,78,64,79,88,53,51,72,28,37,54,70,56,44,37,48,74,74,70,41,71,84,64,74,73,78,114,129,71,65,72,46,68,31,31,38,56,79,56,63,31,38,36,36,26,28,47,62,53,82,40,27,36,34,35,26,41,70,58,36,12,8,37,23,13,35,47,40,34,24,30,42,38,28,69,90,41,70,44,75,49,61,58,73,35,72,28,75,79,48,98,52,29,35,37,30,12,34,64,71,61,13,9,48,43,33,40,32,49,61,51,88,90,46,70,48,38,40,28,30,44,19,31,37,71,80,76,77,34,45,46,49,36,33,35,18,53,80,55,49,44,76,40,71,46,76,64,81,88,51,51,72,27,37,54,70,56,44,37,47,74,75,69,40,71,85,63,72,74,79,114

Nearest PDB structures (foldseek):
  8ajq-assembly2_C  TM=7.415E-01  e=1.520E-07  Pseudomonas aeruginosa PAO1
  8c6j-assembly1_j  TM=5.564E-01  e=3.726E-02  Homo sapiens
  9fmd-assembly1_56  TM=5.093E-01  e=1.116E-01  Homo sapiens
  8p1x-assembly1_AAA  TM=8.095E-01  e=7.118E+00  Staphylococcus epidermidis
  6tdu-assembly1_AF  TM=1.962E-01  e=9.440E-01  Euglena gracilis

Secondary structure (DSSP, 8-state):
-PPPEEEE-SSSS-EEEE-BSSSEEEEE-SHHHHHHHSS-EEEEEBPTT--EEES-EEEE--SSSEEEEEETTT--EEEEEE--TT---EEEEGGGSS---PEEEEEE-GGG--GGGS--SS-EEE-HHHHHHHTT--------/-PPPEEEE-SSSS-EEEE-BSSSEEEEE-SHHHHHHHSS-EEEEEBPTT--EEES-EEEE--SSSEEEEEETTT--EEEEEE--TT---EEEEGGGSS---PEEEEEE-GGG--GGGS--SS-EEE-HHHHHHHTT--------

pLDDT: mean 94.26, std 13.09, range [23.86, 98.94]